Protein AF-0000000083228009 (afdb_homodimer)

Foldseek 3Di:
DDPPPPPPPDPPVPVLLVVLVVVVCVVDDPVDDDDPVRSVVVSVVVVVVCVQLVVQLVVVCVVVVHDDRDLVSSLVSCVVVPVVVCSVVSVVVVVVVVVVVVVVVVVVVVVVVVVVVVVVVVVVVVVVVVVVVVVVVVVVVD/DDPPPPPPPDPPVPVLLVVLVVVVCVVDDPVDDDDPVRSVVVSVVVVVVCVQLVVQLVVVCVVVVHDDRDLVSSLVSCVVVPVVVCSVVSVVVVVVVVVVVVVVVVVVVVVVVVVVVVVVVVVVVVVVVVVVVVVVVVVVVD

Organism: NCBI:txid56615

Sequence (284 aa):
MSDNERGTGGDEVGLPRATVNKLISEILPADVICSKDTKDLVAECCKEFITLISSEANEICEKDAKKTISPEHITSALKQLGFDDFIEEVEDINRVHKAQAKKDNQKRKNKLDQSAFTQDELAAQQELLFAASKARFDAGQSMSDNERGTGGDEVGLPRATVNKLISEILPADVICSKDTKDLVAECCKEFITLISSEANEICEKDAKKTISPEHITSALKQLGFDDFIEEVEDINRVHKAQAKKDNQKRKNKLDQSAFTQDELAAQQELLFAASKARFDAGQS

Nearest PDB structures (foldseek):
  7cvo-assembly1_G-2  TM=8.996E-01  e=1.180E-05  Arabidopsis thaliana
  7c9o-assembly1_B  TM=9.213E-01  e=1.859E-05  Oryza sativa Japonica Group
  6y35-assembly1_B  TM=9.264E-01  e=1.983E-05  Aspergillus fumigatus A1163
  6y37-assembly1_B  TM=9.061E-01  e=1.983E-05  Aspergillus nidulans FGSC A4
  6r0l-assembly1_A  TM=8.990E-01  e=7.256E-05  Oryza sativa

pLDDT: mean 83.63, std 17.92, range [24.06, 97.95]

Radius of gyration: 33.04 Å; Cα contacts (8 Å, |Δi|>4): 200; chains: 2; bounding box: 47×128×84 Å

Structure (mmCIF, N/CA/C/O backbone):
data_AF-0000000083228009-model_v1
#
loop_
_entity.id
_entity.type
_entity.pdbx_description
1 polymer 'Negative cofactor 2 transcription regulator complex subunit ncb2'
#
loop_
_atom_site.group_PDB
_atom_site.id
_atom_site.type_symbol
_atom_site.label_atom_id
_atom_site.label_alt_id
_atom_site.label_comp_id
_atom_site.label_asym_id
_atom_site.label_entity_id
_atom_site.label_seq_id
_atom_site.pdbx_PDB_ins_code
_atom_site.Cartn_x
_atom_site.Cartn_y
_atom_site.Cartn_z
_atom_site.occupancy
_atom_site.B_iso_or_equiv
_atom_site.auth_seq_id
_atom_site.auth_comp_id
_atom_site.auth_asym_id
_atom_site.auth_atom_id
_atom_site.pdbx_PDB_model_num
ATOM 1 N N . MET A 1 1 ? -3.547 -32.724 25.715 1 24.54 1 MET A N 1
ATOM 2 C CA . MET A 1 1 ? -3.334 -31.371 26.223 1 24.54 1 MET A CA 1
ATOM 3 C C . MET A 1 1 ? -2.492 -30.552 25.252 1 24.54 1 MET A C 1
ATOM 5 O O . MET A 1 1 ? -1.265 -30.671 25.233 1 24.54 1 MET A O 1
ATOM 9 N N . SER A 1 2 ? -2.734 -30.581 23.867 1 26.53 2 SER A N 1
ATOM 10 C CA . SER A 1 2 ? -2.164 -30.203 22.578 1 26.53 2 SER A CA 1
ATOM 11 C C . SER A 1 2 ? -1.788 -28.725 22.552 1 26.53 2 SER A C 1
ATOM 13 O O . SER A 1 2 ? -2.629 -27.861 22.806 1 26.53 2 SER A O 1
ATOM 15 N N . ASP A 1 3 ? -0.551 -28.374 23.073 1 24.06 3 ASP A N 1
ATOM 16 C CA . ASP A 1 3 ? 0.235 -27.146 22.996 1 24.06 3 ASP A CA 1
ATOM 17 C C . ASP A 1 3 ? 0.117 -26.505 21.615 1 24.06 3 ASP A C 1
ATOM 19 O O . ASP A 1 3 ? 0.417 -27.141 20.602 1 24.06 3 ASP A O 1
ATOM 23 N N . ASN A 1 4 ? -0.953 -25.725 21.319 1 28.73 4 ASN A N 1
ATOM 24 C CA . ASN A 1 4 ? -1.241 -24.706 20.316 1 28.73 4 ASN A CA 1
ATOM 25 C C . ASN A 1 4 ? 0.003 -23.89 19.973 1 28.73 4 ASN A C 1
ATOM 27 O O . ASN A 1 4 ? 0.348 -22.946 20.688 1 28.73 4 ASN A O 1
ATOM 31 N N . GLU A 1 5 ? 1.137 -24.508 19.651 1 27.96 5 GLU A N 1
ATOM 32 C CA . GLU A 1 5 ? 2.304 -23.862 19.058 1 27.96 5 GLU A CA 1
ATOM 33 C C . GLU A 1 5 ? 1.892 -22.819 18.024 1 27.96 5 GLU A C 1
ATOM 35 O O . GLU A 1 5 ? 1.408 -23.165 16.944 1 27.96 5 GLU A O 1
ATOM 40 N N . ARG A 1 6 ? 1.205 -21.794 18.432 1 31.14 6 ARG A N 1
ATOM 41 C CA . ARG A 1 6 ? 1.051 -20.475 17.828 1 31.14 6 ARG A CA 1
ATOM 42 C C . ARG A 1 6 ? 2.317 -20.061 17.085 1 31.14 6 ARG A C 1
ATOM 44 O O . ARG A 1 6 ? 3.338 -19.76 17.707 1 31.14 6 ARG A O 1
ATOM 51 N N . GLY A 1 7 ? 2.848 -20.934 16.123 1 28.75 7 GLY A N 1
ATOM 52 C CA . GLY A 1 7 ? 3.993 -20.571 15.303 1 28.75 7 GLY A CA 1
ATOM 53 C C . GLY A 1 7 ? 4.121 -19.076 15.084 1 28.75 7 GLY A C 1
ATOM 54 O O . GLY A 1 7 ? 3.174 -18.426 14.635 1 28.75 7 GLY A O 1
ATOM 55 N N . THR A 1 8 ? 4.809 -18.259 15.912 1 31.48 8 THR A N 1
ATOM 56 C CA . THR A 1 8 ? 5.471 -16.959 15.894 1 31.48 8 THR A CA 1
ATOM 57 C C . THR A 1 8 ? 5.995 -16.638 14.498 1 31.48 8 THR A C 1
ATOM 59 O O . THR A 1 8 ? 7.069 -17.103 14.11 1 31.48 8 THR A O 1
ATOM 62 N N . GLY A 1 9 ? 5.594 -17.153 13.398 1 32.02 9 GLY A N 1
ATOM 63 C CA . GLY A 1 9 ? 6.142 -16.846 12.087 1 32.02 9 GLY A CA 1
ATOM 64 C C . GLY A 1 9 ? 6.693 -15.436 11.986 1 32.02 9 GLY A C 1
ATOM 65 O O . GLY A 1 9 ? 6.333 -14.564 12.779 1 32.02 9 GLY A O 1
ATOM 66 N N . GLY A 1 10 ? 8.038 -15.192 11.548 1 34.73 10 GLY A N 1
ATOM 67 C CA . GLY A 1 10 ? 8.954 -14.065 11.475 1 34.73 10 GLY A CA 1
ATOM 68 C C . GLY A 1 10 ? 8.26 -12.749 11.18 1 34.73 10 GLY A C 1
ATOM 69 O O . GLY A 1 10 ? 7.241 -12.721 10.486 1 34.73 10 GLY A O 1
ATOM 70 N N . ASP A 1 11 ? 8.251 -11.772 12.061 1 38.59 11 ASP A N 1
ATOM 71 C CA . ASP A 1 11 ? 7.945 -10.349 12.169 1 38.59 11 ASP A CA 1
ATOM 72 C C . ASP A 1 11 ? 8.35 -9.602 10.901 1 38.59 11 ASP A C 1
ATOM 74 O O . ASP A 1 11 ? 9.263 -8.774 10.926 1 38.59 11 ASP A O 1
ATOM 78 N N . GLU A 1 12 ? 8.844 -10.213 9.813 1 43.36 12 GLU A N 1
ATOM 79 C CA . GLU A 1 12 ? 8.992 -9.293 8.688 1 43.36 12 GLU A CA 1
ATOM 80 C C . GLU A 1 12 ? 7.81 -8.332 8.602 1 43.36 12 GLU A C 1
ATOM 82 O O . GLU A 1 12 ? 6.675 -8.708 8.898 1 43.36 12 GLU A O 1
ATOM 87 N N . VAL A 1 13 ? 7.978 -7.095 8.684 1 44.99 13 VAL A N 1
ATOM 88 C CA . VAL A 1 13 ? 6.888 -6.132 8.562 1 44.99 13 VAL A CA 1
ATOM 89 C C . VAL A 1 13 ? 5.746 -6.744 7.754 1 44.99 13 VAL A C 1
ATOM 91 O O . VAL A 1 13 ? 5.806 -6.795 6.523 1 44.99 13 VAL A O 1
ATOM 94 N N . GLY A 1 14 ? 5.334 -8.001 7.923 1 46.53 14 GLY A N 1
ATOM 95 C CA . GLY A 1 14 ? 4.354 -8.938 7.397 1 46.53 14 GLY A CA 1
ATOM 96 C C . GLY A 1 14 ? 3.013 -8.294 7.098 1 46.53 14 GLY A C 1
ATOM 97 O O . GLY A 1 14 ? 2.176 -8.882 6.41 1 46.53 14 GLY A O 1
ATOM 98 N N . LEU A 1 15 ? 2.446 -7.324 7.887 1 56.23 15 LEU A N 1
ATOM 99 C CA . LEU A 1 15 ? 1.044 -6.926 7.943 1 56.23 15 LEU A CA 1
ATOM 100 C C . LEU A 1 15 ? 0.593 -6.335 6.612 1 56.23 15 LEU A C 1
ATOM 102 O O . LEU A 1 15 ? -0.599 -6.345 6.296 1 56.23 15 LEU A O 1
ATOM 106 N N . PRO A 1 16 ? 1.542 -5.741 5.687 1 70.96 16 PRO A N 1
ATOM 107 C CA . PRO A 1 16 ? 0.893 -5.178 4.5 1 70.96 16 PRO A CA 1
ATOM 108 C C . PRO A 1 16 ? 0.212 -6.241 3.64 1 70.96 16 PRO A C 1
ATOM 110 O O . PRO A 1 16 ? -0.745 -5.939 2.923 1 70.96 16 PRO A O 1
ATOM 113 N N . ARG A 1 17 ? 0.504 -7.466 4.157 1 79.91 17 ARG A N 1
ATOM 114 C CA . ARG A 1 17 ? 0.011 -8.523 3.281 1 79.91 17 ARG A CA 1
ATOM 115 C C . ARG A 1 17 ? -1.472 -8.787 3.522 1 79.91 17 ARG A C 1
ATOM 117 O O . ARG A 1 17 ? -2.242 -8.945 2.573 1 79.91 17 ARG A O 1
ATOM 124 N N . ALA A 1 18 ? -1.789 -8.894 4.84 1 79.62 18 ALA A N 1
ATOM 125 C CA . ALA A 1 18 ? -3.186 -9.167 5.163 1 79.62 18 ALA A CA 1
ATOM 126 C C . ALA A 1 18 ? -4.098 -8.067 4.628 1 79.62 18 ALA A C 1
ATOM 128 O O . ALA A 1 18 ? -5.171 -8.349 4.089 1 79.62 18 ALA A O 1
ATOM 129 N N . THR A 1 19 ? -3.633 -6.871 4.767 1 82.79 19 THR A N 1
ATOM 130 C CA . THR A 1 19 ? -4.39 -5.719 4.29 1 82.79 19 THR A CA 1
ATOM 131 C C . THR A 1 19 ? -4.482 -5.724 2.767 1 82.79 19 THR A C 1
ATOM 133 O O . THR A 1 19 ? -5.547 -5.463 2.203 1 82.79 19 THR A O 1
ATOM 136 N N . VAL A 1 20 ? -3.413 -6.04 2.163 1 88.97 20 VAL A N 1
ATOM 137 C CA . VAL A 1 20 ? -3.357 -6.099 0.706 1 88.97 20 VAL A CA 1
ATOM 138 C C . VAL A 1 20 ? -4.312 -7.176 0.195 1 88.97 20 VAL A C 1
ATOM 140 O O . VAL A 1 20 ? -5.08 -6.941 -0.741 1 88.97 20 VAL A O 1
ATOM 143 N N . ASN A 1 21 ? -4.307 -8.326 0.896 1 89.8 21 ASN A N 1
ATOM 144 C CA . ASN A 1 21 ? -5.179 -9.433 0.517 1 89.8 21 ASN A CA 1
ATOM 145 C C . ASN A 1 21 ? -6.652 -9.05 0.63 1 89.8 21 ASN A C 1
ATOM 147 O O . ASN A 1 21 ? -7.444 -9.341 -0.267 1 89.8 21 ASN A O 1
ATOM 151 N N . LYS A 1 22 ? -6.921 -8.464 1.708 1 89.34 22 LYS A N 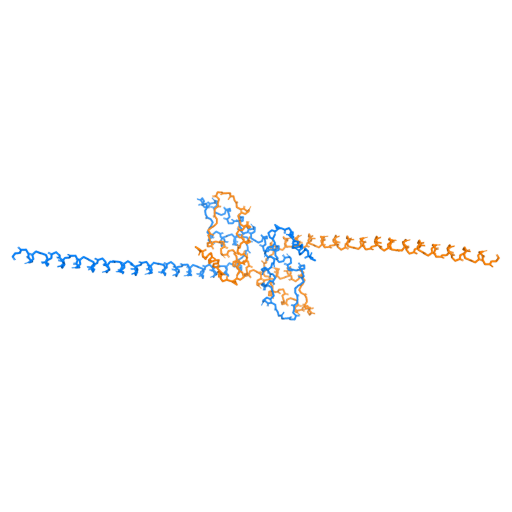1
ATOM 152 C CA . LYS A 1 22 ? -8.293 -8.02 1.939 1 89.34 22 LYS A CA 1
ATOM 153 C C . LYS A 1 22 ? -8.733 -7.02 0.874 1 89.34 22 LYS A C 1
ATOM 155 O O . LYS A 1 22 ? -9.833 -7.13 0.328 1 89.34 22 LYS A O 1
ATOM 160 N N . LEU A 1 23 ? -7.894 -6.08 0.594 1 90.98 23 LEU A N 1
ATOM 161 C CA . LEU A 1 23 ? -8.219 -5.05 -0.386 1 90.98 23 LEU A CA 1
ATOM 162 C C . LEU A 1 23 ? -8.431 -5.661 -1.767 1 90.98 23 LEU A C 1
ATOM 164 O O . LEU A 1 23 ? -9.39 -5.316 -2.462 1 90.98 23 LEU A O 1
ATOM 168 N N . ILE A 1 24 ? -7.593 -6.536 -2.133 1 94.55 24 ILE A N 1
ATOM 169 C CA . ILE A 1 24 ? -7.701 -7.183 -3.436 1 94.55 24 ILE A CA 1
ATOM 170 C C . ILE A 1 24 ? -9.013 -7.961 -3.518 1 94.55 24 ILE A C 1
ATOM 172 O O . ILE A 1 24 ? -9.722 -7.89 -4.525 1 94.55 24 ILE A O 1
ATOM 176 N N . SER A 1 25 ? -9.347 -8.638 -2.453 1 93.06 25 SER A N 1
ATOM 177 C CA . SER A 1 25 ? -10.556 -9.455 -2.422 1 93.06 25 SER A CA 1
ATOM 178 C C . SER A 1 25 ? -11.809 -8.594 -2.547 1 93.06 25 SER A C 1
ATOM 180 O O . SER A 1 25 ? -12.816 -9.032 -3.108 1 93.06 25 SER A O 1
ATOM 182 N N . GLU A 1 26 ? -11.716 -7.42 -2.049 1 93.03 26 GLU A N 1
ATOM 183 C CA . GLU A 1 26 ? -12.852 -6.504 -2.096 1 93.03 26 GLU A CA 1
ATOM 184 C C . GLU A 1 26 ? -13.039 -5.928 -3.496 1 93.03 26 GLU A C 1
ATOM 186 O O . GLU A 1 26 ? -14.145 -5.528 -3.865 1 93.03 26 GLU A O 1
ATOM 191 N N . ILE A 1 27 ? -12.028 -5.866 -4.219 1 93.65 27 ILE A N 1
ATOM 192 C CA . ILE A 1 27 ? -12.05 -5.249 -5.541 1 93.65 27 ILE A CA 1
ATOM 193 C C . ILE A 1 27 ? -12.466 -6.281 -6.586 1 93.65 27 ILE A C 1
ATOM 195 O O . ILE A 1 27 ? -13.163 -5.952 -7.549 1 93.65 27 ILE A O 1
ATOM 199 N N . LEU A 1 28 ? -12.083 -7.497 -6.445 1 95.76 28 LEU A N 1
ATOM 200 C CA . LEU A 1 28 ? -12.244 -8.518 -7.473 1 95.76 28 LEU A CA 1
ATOM 201 C C . LEU A 1 28 ? -13.62 -9.17 -7.381 1 95.76 28 LEU A C 1
ATOM 203 O O . LEU A 1 28 ? -14.157 -9.343 -6.285 1 95.76 28 LEU A O 1
ATOM 207 N N . PRO A 1 29 ? -14.141 -9.578 -8.554 1 94.25 29 PRO A N 1
ATOM 208 C CA . PRO A 1 29 ? -15.37 -10.375 -8.533 1 94.25 29 PRO A CA 1
ATOM 209 C C . PRO A 1 29 ? -15.19 -11.72 -7.833 1 94.25 29 PRO A C 1
ATOM 211 O O . PRO A 1 29 ? -14.063 -12.203 -7.698 1 94.25 29 PRO A O 1
ATOM 214 N N . ALA A 1 30 ? -16.269 -12.322 -7.46 1 92.29 30 ALA A N 1
ATOM 215 C CA . ALA A 1 30 ? -16.272 -13.538 -6.651 1 92.29 30 ALA A CA 1
ATOM 216 C C . ALA A 1 30 ? -15.684 -14.714 -7.426 1 92.29 30 ALA A C 1
ATOM 218 O O . ALA A 1 30 ? -15.169 -15.663 -6.829 1 92.29 30 ALA A O 1
ATOM 219 N N . ASP A 1 31 ? -15.668 -14.669 -8.698 1 94.97 31 ASP A N 1
ATOM 220 C CA . ASP A 1 31 ? -15.262 -15.819 -9.5 1 94.97 31 ASP A CA 1
ATOM 221 C C . ASP A 1 31 ? -13.813 -15.682 -9.962 1 94.97 31 ASP A C 1
ATOM 223 O O . ASP A 1 31 ? -13.33 -16.492 -10.756 1 94.97 31 ASP A O 1
ATOM 227 N N . VAL A 1 32 ? -13.181 -14.592 -9.5 1 96.58 32 VAL A N 1
ATOM 228 C CA . VAL A 1 32 ? -11.789 -14.371 -9.877 1 96.58 32 VAL A CA 1
ATOM 229 C C . VAL A 1 32 ? -10.89 -14.527 -8.652 1 96.58 32 VAL A C 1
ATOM 231 O O . VAL A 1 32 ? -11.216 -14.035 -7.569 1 96.58 32 VAL A O 1
ATOM 234 N N . ILE A 1 33 ? -9.808 -15.236 -8.86 1 95.51 33 ILE A N 1
ATOM 235 C CA . ILE A 1 33 ? -8.883 -15.476 -7.758 1 95.51 33 ILE A CA 1
ATOM 236 C C . ILE A 1 33 ? -7.541 -14.81 -8.056 1 95.51 33 ILE A C 1
ATOM 238 O O . ILE A 1 33 ? -7.088 -14.8 -9.203 1 95.51 33 ILE A O 1
ATOM 242 N N . CYS A 1 34 ? -6.994 -14.288 -7.052 1 96.52 34 CYS A N 1
ATOM 243 C CA . CYS A 1 34 ? -5.628 -13.783 -7.123 1 96.52 34 CYS A CA 1
ATOM 244 C C . CYS A 1 34 ? -4.649 -14.768 -6.496 1 96.52 34 CYS A C 1
ATOM 246 O O . CYS A 1 34 ? -4.796 -15.138 -5.329 1 96.52 34 CYS A O 1
ATOM 248 N N . SER A 1 35 ? -3.74 -15.19 -7.263 1 95.06 35 SER A N 1
ATOM 249 C CA . SER A 1 35 ? -2.806 -16.189 -6.752 1 95.06 35 SER A CA 1
ATOM 250 C C . SER A 1 35 ? -2.021 -15.653 -5.56 1 95.06 35 SER A C 1
ATOM 252 O O . SER A 1 35 ? -1.882 -14.438 -5.397 1 95.06 35 SER A O 1
ATOM 254 N N . LYS A 1 36 ? -1.533 -16.532 -4.756 1 91.33 36 LYS A N 1
ATOM 255 C CA . LYS A 1 36 ? -0.72 -16.157 -3.602 1 91.33 36 LYS A CA 1
ATOM 256 C C . LYS A 1 36 ? 0.511 -15.365 -4.032 1 91.33 36 LYS A C 1
ATOM 258 O O . LYS A 1 36 ? 0.847 -14.349 -3.42 1 91.33 36 LYS A O 1
ATOM 263 N N . ASP A 1 37 ? 1.102 -15.785 -5.084 1 91.91 37 ASP A N 1
ATOM 264 C CA . ASP A 1 37 ? 2.297 -15.116 -5.59 1 91.91 37 ASP A CA 1
ATOM 265 C C . ASP A 1 37 ? 1.979 -13.692 -6.043 1 91.91 37 ASP A C 1
ATOM 267 O O . ASP A 1 37 ? 2.794 -12.784 -5.87 1 91.91 37 ASP A O 1
ATOM 271 N N . THR A 1 38 ? 0.847 -13.559 -6.567 1 94.87 38 THR A N 1
ATOM 272 C CA . THR A 1 38 ? 0.412 -12.245 -7.026 1 94.87 38 THR A CA 1
ATOM 273 C C . THR A 1 38 ? 0.181 -11.308 -5.844 1 94.87 38 THR A C 1
ATOM 275 O O . THR A 1 38 ? 0.638 -10.162 -5.854 1 94.87 38 THR A O 1
ATOM 278 N N . LYS A 1 39 ? -0.419 -11.811 -4.89 1 93.37 39 LYS A N 1
ATOM 279 C CA . LYS A 1 39 ? -0.665 -11.024 -3.685 1 93.37 39 LYS A CA 1
ATOM 280 C C . LYS A 1 39 ? 0.645 -10.6 -3.028 1 93.37 39 LYS A C 1
ATOM 282 O O . LYS A 1 39 ? 0.789 -9.451 -2.604 1 93.37 39 LYS A O 1
ATOM 287 N N . ASP A 1 40 ? 1.555 -11.537 -3.01 1 90.9 40 ASP A N 1
ATOM 288 C CA . ASP A 1 40 ? 2.871 -11.233 -2.456 1 90.9 40 ASP A CA 1
ATOM 289 C C . ASP A 1 40 ? 3.571 -10.145 -3.268 1 90.9 40 ASP A C 1
ATOM 291 O O . ASP A 1 40 ? 4.201 -9.249 -2.702 1 90.9 40 ASP A O 1
ATOM 295 N N . LEU A 1 41 ? 3.428 -10.188 -4.509 1 92.11 41 LEU A N 1
ATOM 296 C CA . LEU A 1 41 ? 4.04 -9.197 -5.387 1 92.11 41 LEU A CA 1
ATOM 297 C C . LEU A 1 41 ? 3.444 -7.814 -5.145 1 92.11 41 LEU A C 1
ATOM 299 O O . LEU A 1 41 ? 4.173 -6.821 -5.081 1 92.11 41 LEU A O 1
ATOM 303 N N . VAL A 1 42 ? 2.164 -7.76 -4.998 1 93.27 42 VAL A N 1
ATOM 304 C CA . VAL A 1 42 ? 1.488 -6.485 -4.783 1 93.27 42 VAL A CA 1
ATOM 305 C C . VAL A 1 42 ? 1.962 -5.864 -3.471 1 93.27 42 VAL A C 1
ATOM 307 O O . VAL A 1 42 ? 2.223 -4.66 -3.405 1 93.27 42 VAL A O 1
ATOM 310 N N . ALA A 1 43 ? 2.078 -6.671 -2.464 1 91.16 43 ALA A N 1
ATOM 311 C CA . ALA A 1 43 ? 2.556 -6.178 -1.175 1 91.16 43 ALA A CA 1
ATOM 312 C C . ALA A 1 43 ? 3.969 -5.613 -1.294 1 91.16 43 ALA A C 1
ATOM 314 O O . ALA A 1 43 ? 4.269 -4.553 -0.74 1 91.16 43 ALA A O 1
ATOM 315 N N . GLU A 1 44 ? 4.766 -6.269 -2.05 1 89.94 44 GLU A N 1
ATOM 316 C CA . GLU A 1 44 ? 6.136 -5.808 -2.252 1 89.94 44 GLU A CA 1
ATOM 317 C C . GLU A 1 44 ? 6.171 -4.534 -3.092 1 89.94 44 GLU A C 1
ATOM 319 O O . GLU A 1 44 ? 7.023 -3.669 -2.882 1 89.94 44 GLU A O 1
ATOM 324 N N . CYS A 1 45 ? 5.292 -4.462 -4.009 1 90.2 45 CYS A N 1
ATOM 325 C CA . CYS A 1 45 ? 5.173 -3.243 -4.801 1 90.2 45 CYS A CA 1
ATOM 326 C C . CYS A 1 45 ? 4.836 -2.048 -3.916 1 90.2 45 CYS A C 1
ATOM 328 O O . CYS A 1 45 ? 5.412 -0.97 -4.077 1 90.2 45 CYS A O 1
ATOM 330 N N . CYS A 1 46 ? 3.93 -2.245 -3.028 1 91.02 46 CYS A N 1
ATOM 331 C CA . CYS A 1 46 ? 3.559 -1.181 -2.101 1 91.02 46 CYS A CA 1
ATOM 332 C C . CYS A 1 46 ? 4.752 -0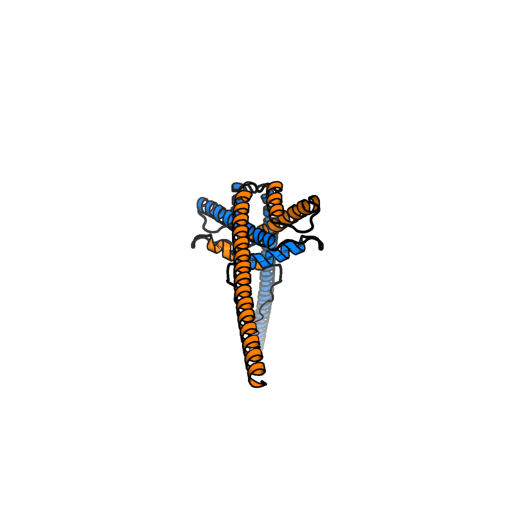.757 -1.253 1 91.02 46 CYS A C 1
ATOM 334 O O . CYS A 1 46 ? 4.982 0.437 -1.051 1 91.02 46 CYS A O 1
ATOM 336 N N . LYS A 1 47 ? 5.467 -1.713 -0.79 1 89.79 47 LYS A N 1
ATOM 337 C CA . LYS A 1 47 ? 6.655 -1.409 0.002 1 89.79 47 LYS A CA 1
ATOM 338 C C . LYS A 1 47 ? 7.643 -0.56 -0.793 1 89.79 47 LYS A C 1
ATOM 340 O O . LYS A 1 47 ? 8.165 0.434 -0.283 1 89.79 47 LYS A O 1
ATOM 345 N N . GLU A 1 48 ? 7.865 -0.969 -1.982 1 90.68 48 GLU A N 1
ATOM 346 C CA . GLU A 1 48 ? 8.783 -0.227 -2.841 1 90.68 48 GLU A CA 1
ATOM 347 C C . GLU A 1 48 ? 8.251 1.171 -3.14 1 90.68 48 GLU A C 1
ATOM 349 O O . GLU A 1 48 ? 9.017 2.136 -3.188 1 90.68 48 GLU A O 1
ATOM 354 N N . PHE A 1 49 ? 7.012 1.218 -3.394 1 89.75 49 PHE A N 1
ATOM 355 C CA . PHE A 1 49 ? 6.353 2.495 -3.639 1 89.75 49 PHE A CA 1
ATOM 356 C C . PHE A 1 49 ? 6.537 3.435 -2.453 1 89.75 49 PHE A C 1
ATOM 358 O O . PHE A 1 49 ? 6.941 4.587 -2.624 1 89.75 49 PHE A O 1
ATOM 365 N N . ILE A 1 50 ? 6.263 2.976 -1.275 1 92.69 50 ILE A N 1
ATOM 366 C CA . ILE A 1 50 ? 6.417 3.762 -0.056 1 92.69 50 ILE A CA 1
ATOM 367 C C . ILE A 1 50 ? 7.872 4.2 0.096 1 92.69 50 ILE A C 1
ATOM 369 O O . ILE A 1 50 ? 8.147 5.357 0.423 1 92.69 50 ILE A O 1
ATOM 373 N N . THR A 1 51 ? 8.775 3.289 -0.152 1 92.8 51 THR A N 1
ATOM 374 C CA . THR A 1 51 ? 10.198 3.581 -0.026 1 92.8 51 THR A CA 1
ATOM 375 C C . THR A 1 51 ? 10.605 4.708 -0.972 1 92.8 51 THR A C 1
ATOM 377 O O . THR A 1 51 ? 11.272 5.66 -0.561 1 92.8 51 THR A O 1
ATOM 380 N N . LEU A 1 52 ? 10.169 4.65 -2.193 1 92.08 52 LEU A N 1
ATOM 381 C CA . LEU A 1 52 ? 10.529 5.638 -3.204 1 92.08 52 LEU A CA 1
ATOM 382 C C . LEU A 1 52 ? 9.969 7.011 -2.846 1 92.08 52 LEU A C 1
ATOM 384 O O . LEU A 1 52 ? 10.703 8.001 -2.832 1 92.08 52 LEU A O 1
ATOM 388 N N . ILE A 1 53 ? 8.737 7.028 -2.499 1 94.46 53 ILE A N 1
ATOM 389 C CA . ILE A 1 53 ? 8.1 8.321 -2.272 1 94.46 53 ILE A CA 1
ATOM 390 C C . ILE A 1 53 ? 8.624 8.933 -0.975 1 94.46 53 ILE A C 1
ATOM 392 O O . ILE A 1 53 ? 8.808 10.149 -0.885 1 94.46 53 ILE A O 1
ATOM 396 N N . SER A 1 54 ? 8.842 8.081 0.005 1 95.89 54 SER A N 1
ATOM 397 C CA . SER A 1 54 ? 9.365 8.585 1.271 1 95.89 54 SER A CA 1
ATOM 398 C C . SER A 1 54 ? 10.776 9.14 1.104 1 95.89 54 SER A C 1
ATOM 400 O O . SER A 1 54 ? 11.093 10.211 1.626 1 95.89 54 SER A O 1
ATOM 402 N N . SER A 1 55 ? 11.582 8.436 0.393 1 95.67 55 SER A N 1
ATOM 403 C CA . SER A 1 55 ? 12.948 8.882 0.14 1 95.67 55 SER A CA 1
ATOM 404 C C . SER A 1 55 ? 12.967 10.184 -0.654 1 95.67 55 SER A C 1
ATOM 406 O O . SER A 1 55 ? 13.697 11.116 -0.31 1 95.67 55 SER A O 1
ATOM 408 N N . GLU A 1 56 ? 12.148 10.281 -1.68 1 96.62 56 GLU A N 1
ATOM 409 C CA . GLU A 1 56 ? 12.072 11.483 -2.505 1 96.62 56 GLU A CA 1
ATOM 410 C C . GLU A 1 56 ? 11.512 12.661 -1.713 1 96.62 56 GLU A C 1
ATOM 412 O O . GLU A 1 56 ? 11.993 13.789 -1.843 1 96.62 56 GLU A O 1
ATOM 417 N N . ALA A 1 57 ? 10.509 12.381 -0.855 1 97.65 57 ALA A N 1
ATOM 418 C CA . ALA A 1 57 ? 9.929 13.415 -0.002 1 97.65 57 ALA A CA 1
ATOM 419 C C . ALA A 1 57 ? 10.96 13.951 0.988 1 97.65 57 ALA A C 1
ATOM 421 O O . ALA A 1 57 ? 11.003 15.154 1.258 1 97.65 57 ALA A O 1
ATOM 422 N N . ASN A 1 58 ? 11.772 13.073 1.425 1 97.34 58 ASN A N 1
ATOM 423 C CA . ASN A 1 58 ? 12.83 13.479 2.344 1 97.34 58 ASN A CA 1
ATOM 424 C C . ASN A 1 58 ? 13.834 14.408 1.668 1 97.34 58 ASN A C 1
ATOM 426 O O . ASN A 1 58 ? 14.28 15.388 2.267 1 97.34 58 ASN A O 1
ATOM 430 N N . GLU A 1 59 ? 14.153 14.05 0.494 1 97.79 59 GLU A N 1
ATOM 431 C CA . GLU A 1 59 ? 15.074 14.896 -0.26 1 97.79 59 GLU A CA 1
ATOM 432 C C . GLU A 1 59 ? 14.49 16.288 -0.48 1 97.79 59 GLU A C 1
ATOM 434 O O . GLU A 1 59 ? 15.194 17.291 -0.344 1 97.79 59 GLU A O 1
ATOM 439 N N . ILE A 1 60 ? 13.26 16.365 -0.754 1 97.95 60 ILE A N 1
ATOM 440 C CA . ILE A 1 60 ? 12.581 17.635 -0.985 1 97.95 60 ILE A CA 1
ATOM 441 C C . ILE A 1 60 ? 12.504 18.423 0.321 1 97.95 60 ILE A C 1
ATOM 443 O O . ILE A 1 60 ? 12.754 19.631 0.341 1 97.95 60 ILE A O 1
ATOM 447 N N . CYS A 1 61 ? 12.169 17.656 1.371 1 97.24 61 CYS A N 1
ATOM 448 C CA . CYS A 1 61 ? 12.073 18.269 2.691 1 97.24 61 CYS A CA 1
ATOM 449 C C . CYS A 1 61 ? 13.405 18.884 3.105 1 97.24 61 CYS A C 1
ATOM 451 O O . CYS A 1 61 ? 13.442 19.998 3.632 1 97.24 61 CYS A O 1
ATOM 453 N N . GLU A 1 62 ? 14.474 18.253 2.787 1 96.59 62 GLU A N 1
ATOM 454 C CA . GLU A 1 62 ? 15.819 18.735 3.085 1 96.59 62 GLU A CA 1
ATOM 455 C C . GLU A 1 62 ? 16.158 19.971 2.256 1 96.59 62 GLU A C 1
ATOM 457 O O . GLU A 1 62 ? 16.736 20.931 2.771 1 96.59 62 GLU A O 1
ATOM 462 N N . LYS A 1 63 ? 15.795 19.897 1.026 1 97.42 63 LYS A N 1
ATOM 463 C CA . LYS A 1 63 ? 16.04 21.034 0.144 1 97.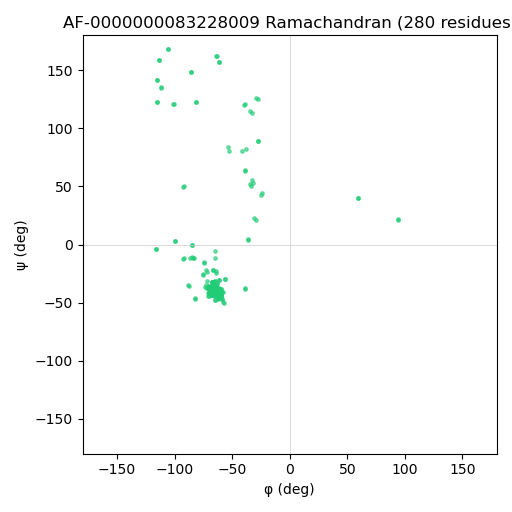42 63 LYS A CA 1
ATOM 464 C C . LYS A 1 63 ? 15.292 22.275 0.625 1 97.42 63 LYS A C 1
ATOM 466 O O . LYS A 1 63 ? 15.774 23.398 0.464 1 97.42 63 LYS A O 1
ATOM 471 N N . ASP A 1 64 ? 14.175 22.066 1.247 1 97.04 64 ASP A N 1
ATOM 472 C CA . ASP A 1 64 ? 13.355 23.149 1.782 1 97.04 64 ASP A CA 1
ATOM 473 C C . ASP A 1 64 ? 13.828 23.56 3.174 1 97.04 64 ASP A C 1
ATOM 475 O O . ASP A 1 64 ? 13.242 24.448 3.798 1 97.04 64 ASP A O 1
ATOM 479 N N . ALA A 1 65 ? 14.845 22.931 3.702 1 96.33 65 ALA A N 1
ATOM 480 C CA . ALA A 1 65 ? 15.391 23.202 5.029 1 96.33 65 ALA A CA 1
ATOM 481 C C . ALA A 1 65 ? 14.335 22.993 6.11 1 96.33 65 ALA A C 1
ATOM 483 O O . ALA A 1 65 ? 14.196 23.817 7.018 1 96.33 65 ALA A O 1
ATOM 484 N N . LYS A 1 66 ? 13.533 21.919 5.917 1 96.24 66 LYS A N 1
ATOM 485 C CA . LYS A 1 66 ? 12.538 21.498 6.899 1 96.24 66 LYS A CA 1
ATOM 486 C C . LYS A 1 66 ? 12.895 20.138 7.493 1 96.24 66 LYS A C 1
ATOM 488 O O . LYS A 1 66 ? 13.643 19.368 6.889 1 96.24 66 LYS A O 1
ATOM 493 N N . LYS A 1 67 ? 12.333 19.945 8.622 1 96.37 67 LYS A N 1
ATOM 494 C CA . LYS A 1 67 ? 12.58 18.671 9.29 1 96.37 67 LYS A CA 1
ATOM 495 C C . LYS A 1 67 ? 11.293 17.862 9.425 1 96.37 67 LYS A C 1
ATOM 497 O O . LYS A 1 67 ? 11.307 16.747 9.951 1 96.37 67 LYS A O 1
ATOM 502 N N . THR A 1 68 ? 10.18 18.439 9.003 1 97.89 68 THR A N 1
ATOM 503 C CA . THR A 1 68 ? 8.894 17.753 9.012 1 97.89 68 THR A CA 1
ATOM 504 C C . THR A 1 68 ? 8.377 17.553 7.59 1 97.89 68 THR A C 1
ATOM 506 O O . THR A 1 68 ? 8.212 18.519 6.843 1 97.89 68 THR A O 1
ATOM 509 N N . ILE A 1 69 ? 8.137 16.317 7.279 1 97.92 69 ILE A N 1
ATOM 510 C CA . ILE A 1 69 ? 7.573 15.987 5.974 1 97.92 69 ILE A CA 1
ATOM 511 C C . ILE A 1 69 ? 6.06 16.19 5.999 1 97.92 69 ILE A C 1
ATOM 513 O O . ILE A 1 69 ? 5.364 15.618 6.841 1 97.92 69 ILE A O 1
ATOM 517 N N . SER A 1 70 ? 5.605 17.029 5.113 1 96.57 70 SER A N 1
ATOM 518 C CA . SER A 1 70 ? 4.187 17.341 4.968 1 96.57 70 SER A CA 1
ATOM 519 C C . SER A 1 70 ? 3.598 16.673 3.73 1 96.57 70 SER A C 1
ATOM 521 O O . SER A 1 70 ? 4.334 16.145 2.894 1 96.57 70 SER A O 1
ATOM 523 N N . PRO A 1 71 ? 2.289 16.654 3.588 1 96.05 71 PRO A N 1
ATOM 524 C CA . PRO A 1 71 ? 1.629 16.1 2.404 1 96.05 71 PRO A CA 1
ATOM 525 C C . PRO A 1 71 ? 2.108 16.744 1.105 1 96.05 71 PRO A C 1
ATOM 527 O O . PRO A 1 71 ? 2.184 16.076 0.071 1 96.05 71 PRO A O 1
ATOM 530 N N . GLU A 1 72 ? 2.502 18.004 1.254 1 95.08 72 GLU A N 1
ATOM 531 C CA . GLU A 1 72 ? 2.977 18.689 0.055 1 95.08 72 GLU A CA 1
ATOM 532 C C . GLU A 1 72 ? 4.277 18.073 -0.454 1 95.08 72 GLU A C 1
ATOM 534 O O . GLU A 1 72 ? 4.513 18.02 -1.663 1 95.08 72 GLU A O 1
ATOM 539 N N . HIS A 1 73 ? 5.088 17.588 0.413 1 97.52 73 HIS A N 1
ATOM 540 C CA . HIS A 1 73 ? 6.324 16.92 0.023 1 97.52 73 HIS A CA 1
ATOM 541 C C . HIS A 1 73 ? 6.037 15.61 -0.704 1 97.52 73 HIS A C 1
ATOM 543 O O . HIS A 1 73 ? 6.76 15.238 -1.63 1 97.52 73 HIS A O 1
ATOM 549 N N . ILE A 1 74 ? 4.937 14.948 -0.323 1 96.54 74 ILE A N 1
ATOM 550 C CA . ILE A 1 74 ? 4.551 13.694 -0.961 1 96.54 74 ILE A CA 1
ATOM 551 C C . ILE A 1 74 ? 4.061 13.967 -2.381 1 96.54 74 ILE A C 1
ATOM 553 O O . ILE A 1 74 ? 4.434 13.259 -3.32 1 96.54 74 ILE A O 1
ATOM 557 N N . THR A 1 75 ? 3.251 15.002 -2.506 1 95.02 75 THR A N 1
ATOM 558 C CA . THR A 1 75 ? 2.737 15.362 -3.823 1 95.02 75 THR A CA 1
ATOM 559 C C . THR A 1 75 ? 3.878 15.745 -4.762 1 95.02 75 THR A C 1
ATOM 561 O O . THR A 1 75 ? 3.901 15.327 -5.921 1 95.02 75 THR A O 1
ATOM 564 N N . SER A 1 76 ? 4.798 16.464 -4.255 1 95.62 76 SER A N 1
ATOM 565 C CA . SER A 1 76 ? 5.959 16.86 -5.045 1 95.62 76 SER A CA 1
ATOM 566 C C . SER A 1 76 ? 6.817 15.654 -5.412 1 95.62 76 SER A C 1
ATOM 568 O O . SER A 1 76 ? 7.361 15.585 -6.516 1 95.62 76 SER A O 1
ATOM 570 N N . ALA A 1 77 ? 6.945 14.739 -4.485 1 95.49 77 ALA A N 1
ATOM 571 C CA . ALA A 1 77 ? 7.702 13.515 -4.732 1 95.49 77 ALA A CA 1
ATOM 572 C C . ALA A 1 77 ? 7.084 12.708 -5.871 1 95.49 77 ALA A C 1
ATOM 574 O O . ALA A 1 77 ? 7.796 12.226 -6.755 1 95.49 77 ALA A O 1
ATOM 575 N N . LEU A 1 78 ? 5.788 12.606 -5.878 1 93.21 78 LEU A N 1
ATOM 576 C CA . LEU A 1 78 ? 5.077 11.874 -6.92 1 93.21 78 LEU A CA 1
ATOM 577 C C . LEU A 1 78 ? 5.31 12.509 -8.287 1 93.21 78 LEU A C 1
ATOM 579 O O . LEU A 1 78 ? 5.528 11.805 -9.275 1 93.21 78 LEU A O 1
ATOM 583 N N . LYS A 1 79 ? 5.302 13.769 -8.296 1 91.48 79 LYS A N 1
ATOM 584 C CA . LYS A 1 79 ? 5.561 14.499 -9.533 1 91.48 79 LYS A CA 1
ATOM 585 C C . LYS A 1 79 ? 6.971 14.226 -10.048 1 91.48 79 LYS A C 1
ATOM 587 O O . LYS A 1 79 ? 7.16 13.925 -11.229 1 91.48 79 LYS A O 1
ATOM 592 N N . GLN A 1 80 ? 7.916 14.269 -9.192 1 92.17 80 GLN A N 1
ATOM 593 C CA . GLN A 1 80 ? 9.311 14.074 -9.57 1 92.17 80 GLN A CA 1
ATOM 594 C C . GLN A 1 80 ? 9.56 12.642 -10.037 1 92.17 80 GLN A C 1
ATOM 596 O O . GLN A 1 80 ? 10.383 12.407 -10.924 1 92.17 80 GLN A O 1
ATOM 601 N N . LEU A 1 81 ? 8.838 11.732 -9.47 1 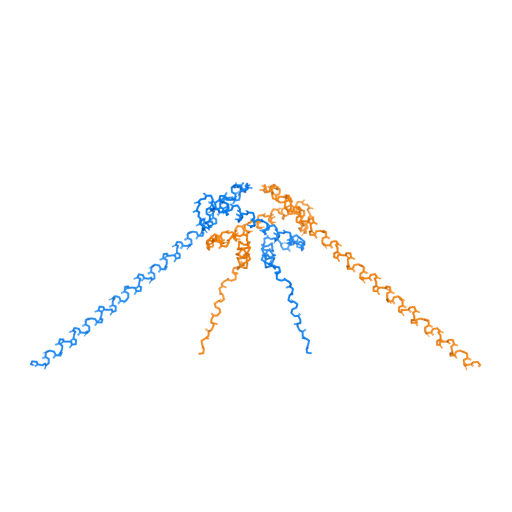88.57 81 LEU A N 1
ATOM 602 C CA . LEU A 1 81 ? 9.027 10.321 -9.787 1 88.57 81 LEU A CA 1
ATOM 603 C C . LEU A 1 81 ? 8.254 9.939 -11.045 1 88.57 81 LEU A C 1
ATOM 605 O O . LEU A 1 81 ? 8.358 8.807 -11.523 1 88.57 81 LEU A O 1
ATOM 609 N N . GLY A 1 82 ? 7.387 10.848 -11.484 1 85.03 82 GLY A N 1
ATOM 610 C CA . GLY A 1 82 ? 6.701 10.603 -12.743 1 85.03 82 GLY A CA 1
ATOM 611 C C . GLY A 1 82 ? 5.344 9.95 -12.566 1 85.03 82 GLY A C 1
ATOM 612 O O . GLY A 1 82 ? 4.86 9.258 -13.465 1 85.03 82 GLY A O 1
ATOM 613 N N . PHE A 1 83 ? 4.744 10.085 -11.375 1 84.44 83 PHE A N 1
ATOM 614 C CA . PHE A 1 83 ? 3.415 9.535 -11.137 1 84.44 83 PHE A CA 1
ATOM 615 C C . PHE A 1 83 ? 2.339 10.577 -11.419 1 84.44 83 PHE A C 1
ATOM 617 O O . PHE A 1 83 ? 1.401 10.736 -10.635 1 84.44 83 PHE A O 1
ATOM 624 N N . ASP A 1 84 ? 2.385 11.196 -12.482 1 82.01 84 ASP A N 1
ATOM 625 C CA . ASP A 1 84 ? 1.562 12.354 -12.815 1 82.01 84 ASP A CA 1
ATOM 626 C C . ASP A 1 84 ? 0.077 12 -12.781 1 82.01 84 ASP A C 1
ATOM 628 O O . ASP A 1 84 ? -0.738 12.767 -12.265 1 82.01 84 ASP A O 1
ATOM 632 N N . ASP A 1 85 ? -0.26 10.826 -13.277 1 80.44 85 ASP A N 1
ATOM 633 C CA . ASP A 1 85 ? -1.666 10.445 -13.367 1 80.44 85 ASP A CA 1
ATOM 634 C C . ASP A 1 85 ? -2.226 10.083 -11.993 1 80.44 85 ASP A C 1
ATOM 636 O O . ASP A 1 85 ? -3.443 10.045 -11.803 1 80.44 85 ASP A O 1
ATOM 640 N N . PHE A 1 86 ? -1.327 9.895 -11.133 1 85.14 86 PHE A N 1
ATOM 641 C CA . PHE A 1 86 ? -1.716 9.501 -9.783 1 85.14 86 PHE A CA 1
ATOM 642 C C . PHE A 1 86 ? -1.876 10.723 -8.888 1 85.14 86 PHE A C 1
ATOM 644 O O . PHE A 1 86 ? -2.53 10.654 -7.845 1 85.14 86 PHE A O 1
ATOM 651 N N . ILE A 1 87 ? -1.423 11.856 -9.349 1 88.19 87 ILE A N 1
ATOM 652 C CA . ILE A 1 87 ? -1.353 13.061 -8.53 1 88.19 87 ILE A CA 1
ATOM 653 C C . ILE A 1 87 ? -2.763 13.581 -8.257 1 88.19 87 ILE A C 1
ATOM 655 O O . ILE A 1 87 ? -3.069 14.006 -7.141 1 88.19 87 ILE A O 1
ATOM 659 N N . GLU A 1 88 ? -3.511 13.524 -9.261 1 87.18 88 GLU A N 1
ATOM 660 C CA . GLU A 1 88 ? -4.868 14.035 -9.092 1 87.18 88 GLU A CA 1
ATOM 661 C C . GLU A 1 88 ? -5.612 13.275 -7.998 1 87.18 88 GLU A C 1
ATOM 663 O O . GLU A 1 88 ? -6.305 13.878 -7.176 1 87.18 88 GLU A O 1
ATOM 668 N N . GLU A 1 89 ? -5.435 11.993 -8.042 1 86.73 89 GLU A N 1
ATOM 669 C CA . GLU A 1 89 ? -6.067 11.16 -7.024 1 86.73 89 GLU A CA 1
ATOM 670 C C . GLU A 1 89 ? -5.539 11.495 -5.632 1 86.73 89 GLU A C 1
ATOM 672 O O . GLU A 1 89 ? -6.313 11.6 -4.677 1 86.73 89 GLU A O 1
ATOM 677 N N . VAL A 1 90 ? -4.335 11.721 -5.55 1 89.36 90 VAL A N 1
ATOM 678 C CA . VAL A 1 90 ? -3.68 12.001 -4.277 1 89.36 90 VAL A CA 1
ATOM 679 C C . VAL A 1 90 ? -4.128 13.364 -3.754 1 89.36 90 VAL A C 1
ATOM 681 O O . VAL A 1 90 ? -4.372 13.526 -2.556 1 89.36 90 VAL A O 1
ATOM 684 N N . GLU A 1 91 ? -4.207 14.302 -4.631 1 90.57 91 GLU A N 1
ATOM 685 C CA . GLU A 1 91 ? -4.663 15.63 -4.232 1 90.57 91 GLU A CA 1
ATOM 686 C C . GLU A 1 91 ? -6.097 15.588 -3.71 1 90.57 91 GLU A C 1
ATOM 688 O O . GLU A 1 91 ? -6.44 16.302 -2.765 1 90.57 91 GLU A O 1
ATOM 693 N N . ASP A 1 92 ? -6.86 14.79 -4.338 1 90.75 92 ASP A N 1
ATOM 694 C CA . ASP A 1 92 ? -8.23 14.621 -3.865 1 90.75 92 ASP A CA 1
ATOM 695 C C . ASP A 1 92 ? -8.258 14.008 -2.467 1 90.75 92 ASP A C 1
ATOM 697 O O . ASP A 1 92 ? -9.005 14.463 -1.599 1 90.75 92 ASP A O 1
ATOM 701 N N . ILE A 1 93 ? -7.466 13.023 -2.279 1 87.93 93 ILE A N 1
ATOM 702 C CA . ILE A 1 93 ? -7.36 12.378 -0.975 1 87.93 93 ILE A CA 1
ATOM 703 C C . ILE A 1 93 ? -6.916 13.399 0.071 1 87.93 93 ILE A C 1
ATOM 705 O O . ILE A 1 93 ? -7.484 13.464 1.164 1 87.93 93 ILE A O 1
ATOM 709 N N . ASN A 1 94 ? -5.937 14.178 -0.328 1 89.57 94 ASN A N 1
ATOM 710 C CA . ASN A 1 94 ? -5.41 15.195 0.576 1 89.57 94 ASN A CA 1
ATOM 711 C C . ASN A 1 94 ? -6.467 16.24 0.922 1 89.57 94 ASN A C 1
ATOM 713 O O . ASN A 1 94 ? -6.562 16.676 2.071 1 89.57 94 ASN A O 1
ATOM 717 N N . ARG A 1 95 ? -7.209 16.599 -0.007 1 89.4 95 ARG A N 1
ATOM 718 C CA . ARG A 1 95 ? -8.275 17.573 0.205 1 89.4 95 ARG A CA 1
ATOM 719 C C . ARG A 1 95 ? -9.312 17.044 1.191 1 89.4 95 ARG A C 1
ATOM 721 O O . ARG A 1 95 ? -9.773 17.778 2.067 1 89.4 95 ARG A O 1
ATOM 728 N N . VAL A 1 96 ? -9.693 15.849 1.018 1 87.26 96 VAL A N 1
ATOM 729 C CA . VAL A 1 96 ? -10.674 15.217 1.894 1 87.26 96 VAL A CA 1
ATOM 730 C C . VAL A 1 96 ? -10.134 15.164 3.321 1 87.26 96 VAL A C 1
ATOM 732 O O . VAL A 1 96 ? -10.856 15.458 4.276 1 87.26 96 VAL A O 1
ATOM 735 N N . HIS A 1 97 ? -8.889 14.802 3.465 1 84.95 97 HIS A N 1
ATOM 736 C CA . HIS A 1 97 ? -8.265 14.71 4.78 1 84.95 97 HIS A CA 1
ATOM 737 C C . HIS A 1 97 ? -8.189 16.077 5.451 1 84.95 97 HIS A C 1
ATOM 739 O O . HIS A 1 97 ? -8.45 16.201 6.65 1 84.95 97 HIS A O 1
ATOM 745 N N . LYS A 1 98 ? -7.865 17.096 4.704 1 87.71 98 LYS A N 1
ATOM 746 C CA . LYS A 1 98 ? -7.772 18.447 5.251 1 87.71 98 LYS A CA 1
ATOM 747 C C . LYS A 1 98 ? -9.141 18.955 5.694 1 87.71 98 LYS A C 1
ATOM 749 O O . LYS A 1 98 ? -9.259 19.61 6.732 1 87.71 98 LYS A O 1
ATOM 754 N N . ALA A 1 99 ? -10.033 18.63 4.902 1 88.33 99 ALA A N 1
ATOM 755 C CA . ALA A 1 99 ? -11.393 19.042 5.239 1 88.33 99 ALA A CA 1
ATOM 756 C C . ALA A 1 99 ? -11.865 18.377 6.529 1 88.33 99 ALA A C 1
ATOM 758 O O . ALA A 1 99 ? -12.479 19.024 7.38 1 88.33 99 ALA A O 1
ATOM 759 N N . GLN A 1 100 ? -11.532 17.139 6.614 1 85.3 100 GLN A N 1
ATOM 760 C CA . GLN A 1 100 ? -11.907 16.408 7.82 1 85.3 100 GLN A CA 1
ATOM 761 C C . GLN A 1 100 ? -11.167 16.946 9.041 1 85.3 100 GLN A C 1
ATOM 763 O O . GLN A 1 100 ? -11.75 17.075 10.119 1 85.3 100 GLN A O 1
ATOM 768 N N . ALA A 1 101 ? -9.943 17.222 8.855 1 81.91 101 ALA A N 1
ATOM 769 C CA . ALA A 1 101 ? -9.144 17.768 9.949 1 81.91 101 ALA A CA 1
ATOM 770 C C . ALA A 1 101 ? -9.683 19.124 10.397 1 81.91 101 ALA A C 1
ATOM 772 O O . ALA A 1 101 ? -9.737 19.412 11.595 1 81.91 101 ALA A O 1
ATOM 773 N N . LYS A 1 102 ? -10.024 19.913 9.467 1 86.52 102 LYS A N 1
ATOM 774 C CA . LYS A 1 102 ? -10.596 21.221 9.772 1 86.52 102 LYS A CA 1
ATOM 775 C C . LYS A 1 102 ? -11.907 21.081 10.541 1 86.52 102 LYS A C 1
ATOM 777 O O . LYS A 1 102 ? -12.156 21.824 11.493 1 86.52 102 LYS A O 1
ATOM 782 N N . LYS A 1 103 ? -12.645 20.144 10.128 1 88.95 103 LYS A N 1
ATOM 783 C CA . LYS A 1 103 ? -13.922 19.9 10.793 1 88.95 103 LYS A CA 1
ATOM 784 C C . LYS A 1 103 ? -13.713 19.418 12.225 1 88.95 103 LYS A C 1
ATOM 786 O O . LYS A 1 103 ? -14.406 19.863 13.143 1 88.95 103 LYS A O 1
ATOM 791 N N . ASP A 1 104 ? -12.737 18.59 12.379 1 85.27 104 ASP A N 1
ATOM 792 C CA . ASP A 1 104 ? -12.444 18.054 13.704 1 85.27 104 ASP A CA 1
ATOM 793 C C . ASP A 1 104 ? -11.905 19.142 14.63 1 85.27 104 ASP A C 1
ATOM 795 O O . ASP A 1 104 ? -12.247 19.182 15.814 1 85.27 104 ASP A O 1
ATOM 799 N N . ASN A 1 105 ? -11.137 20.022 14.088 1 85.95 105 ASN A N 1
ATOM 800 C CA . ASN A 1 105 ? -10.603 21.146 14.851 1 85.95 105 ASN A CA 1
ATOM 801 C C . ASN A 1 105 ? -11.697 22.145 15.216 1 85.95 105 ASN A C 1
ATOM 803 O O . ASN A 1 105 ? -11.712 22.677 16.328 1 85.95 105 ASN A O 1
ATOM 807 N N . GLN A 1 106 ? -12.604 22.33 14.291 1 88.33 106 GLN A N 1
ATOM 808 C CA . GLN A 1 106 ? -13.725 23.23 14.542 1 88.33 106 GLN A CA 1
ATOM 809 C C . GLN A 1 106 ? -14.658 22.662 15.607 1 88.33 106 GLN A C 1
ATOM 811 O O . GLN A 1 106 ? -15.133 23.394 16.478 1 88.33 106 GLN A O 1
ATOM 816 N N . LYS A 1 107 ? -14.864 21.374 15.544 1 88.08 107 LYS A N 1
ATOM 817 C CA . LYS A 1 107 ? -15.697 20.713 16.545 1 88.08 107 LYS A CA 1
ATOM 818 C C . LYS A 1 107 ? -15.066 20.805 17.931 1 88.08 107 LYS A C 1
ATOM 820 O O . LYS A 1 107 ? -15.758 21.063 18.918 1 88.08 107 LYS A O 1
ATOM 825 N N . ARG A 1 108 ? -13.802 20.614 17.928 1 87.28 108 ARG A N 1
ATOM 826 C CA . ARG A 1 108 ? -13.087 20.709 19.196 1 87.28 108 ARG A CA 1
ATOM 827 C C . ARG A 1 108 ? -13.152 22.125 19.757 1 87.28 108 ARG A C 1
ATOM 829 O O . ARG A 1 108 ? -13.403 22.316 20.949 1 87.28 108 ARG A O 1
ATOM 836 N N . LYS A 1 109 ? -13.049 23.139 18.962 1 88.58 109 LYS A N 1
ATOM 837 C CA . LYS A 1 109 ? -13.102 24.535 19.386 1 88.58 109 LYS A CA 1
ATOM 838 C C . LYS A 1 109 ? -14.5 24.909 19.871 1 88.58 109 LYS A C 1
ATOM 840 O O . LYS A 1 109 ? -14.648 25.601 20.88 1 88.58 109 LYS A O 1
ATOM 845 N N . ASN A 1 110 ? -15.495 24.438 19.135 1 87.54 110 ASN A N 1
ATOM 846 C CA . ASN A 1 110 ? -16.876 24.712 19.518 1 87.54 110 ASN A CA 1
ATOM 847 C C . ASN A 1 110 ? -17.21 24.111 20.881 1 87.54 110 ASN A C 1
ATOM 849 O O . ASN A 1 110 ? -17.891 24.741 21.692 1 87.54 110 ASN A O 1
ATOM 853 N N . LYS A 1 111 ? -16.799 22.915 21.136 1 85.35 111 LYS A N 1
ATOM 854 C CA . LYS A 1 111 ? -17.029 22.247 22.414 1 85.35 111 LYS A CA 1
ATOM 855 C C . LYS A 1 111 ? -16.361 23.004 23.558 1 85.35 111 LYS A C 1
ATOM 857 O O . LYS A 1 111 ? -16.935 23.134 24.641 1 85.35 111 LYS A O 1
ATOM 862 N N . LEU A 1 112 ? -15.184 23.524 23.189 1 85.09 112 LEU A N 1
ATOM 863 C CA . LEU A 1 112 ? -14.43 24.29 24.174 1 85.09 112 LEU A CA 1
ATOM 864 C C . LEU A 1 112 ? -15.12 25.616 24.476 1 85.09 112 LEU A C 1
ATOM 866 O O . LEU A 1 112 ? -15.23 26.013 25.638 1 85.09 112 LEU A O 1
ATOM 870 N N . ASP A 1 113 ? -15.634 26.321 23.565 1 86.31 113 ASP A N 1
ATOM 871 C CA . ASP A 1 113 ? -16.348 27.583 23.73 1 86.31 113 ASP A CA 1
ATOM 872 C C . ASP A 1 113 ? -17.635 27.386 24.528 1 86.31 113 ASP A C 1
ATOM 874 O O . ASP A 1 113 ? -17.981 28.214 25.372 1 86.31 113 ASP A O 1
ATOM 878 N N . GLN A 1 114 ? -18.314 26.287 24.276 1 85.3 114 GLN A N 1
ATOM 879 C CA . GLN A 1 114 ? -19.552 25.994 24.989 1 85.3 114 GLN A CA 1
ATOM 880 C C . GLN A 1 114 ? -19.28 25.677 26.457 1 85.3 114 GLN A C 1
ATOM 882 O O . GLN A 1 114 ? -20.038 26.088 27.338 1 85.3 114 GLN A O 1
ATOM 887 N N . SER A 1 115 ? -18.233 24.921 26.723 1 85.34 115 SER A N 1
ATOM 888 C CA . SER A 1 115 ? -17.849 24.594 28.092 1 85.34 115 SER A CA 1
ATOM 889 C C . SER A 1 115 ? -17.472 25.847 28.875 1 85.34 115 SER A C 1
ATOM 891 O O . SER A 1 115 ? -17.782 25.961 30.062 1 85.34 115 SER A O 1
ATOM 893 N N . ALA A 1 116 ? -16.922 26.78 28.234 1 82.51 116 ALA A N 1
ATOM 894 C CA . ALA A 1 116 ? -16.521 28.046 28.842 1 82.51 116 ALA A CA 1
ATOM 895 C C . ALA A 1 116 ? -17.74 28.88 29.227 1 82.51 116 ALA A C 1
ATOM 897 O O . ALA A 1 116 ? -17.774 29.482 30.303 1 82.51 116 ALA A O 1
ATOM 898 N N . PHE A 1 117 ? -18.672 28.85 28.327 1 81.95 117 PHE A N 1
ATOM 899 C CA . PHE A 1 117 ? -19.913 29.563 28.608 1 81.95 117 PHE A CA 1
ATOM 900 C C . PHE A 1 117 ? -20.602 28.987 29.839 1 81.95 117 PHE A C 1
ATOM 902 O O . PHE A 1 117 ? -21.048 29.733 30.714 1 81.95 117 PHE A O 1
ATOM 909 N N . THR A 1 118 ? -20.536 27.679 29.899 1 82.23 118 THR A N 1
ATOM 910 C CA . THR A 1 118 ? -21.176 27.028 31.037 1 82.23 118 THR A CA 1
ATOM 911 C C . THR A 1 118 ? -20.443 27.361 32.333 1 82.23 118 THR A C 1
ATOM 913 O O . THR A 1 118 ? -21.074 27.609 33.363 1 82.23 118 THR A O 1
ATOM 916 N N . GLN A 1 119 ? -19.161 27.372 32.229 1 82.06 119 GLN A N 1
ATOM 917 C CA . GLN A 1 119 ? -18.367 27.7 33.409 1 82.06 119 GLN A CA 1
ATOM 918 C C . GLN A 1 119 ? -18.594 29.147 33.839 1 82.06 119 GLN A C 1
ATOM 920 O O . GLN A 1 119 ? -18.717 29.433 35.032 1 82.06 119 GLN A O 1
ATOM 925 N N . ASP A 1 120 ? -18.62 30.033 32.927 1 84.9 120 ASP A N 1
ATOM 926 C CA . ASP A 1 120 ? -18.865 31.444 33.209 1 84.9 120 ASP A CA 1
ATOM 927 C C . ASP A 1 120 ? -20.253 31.651 33.812 1 84.9 120 ASP A C 1
ATOM 929 O O . ASP A 1 120 ? -20.418 3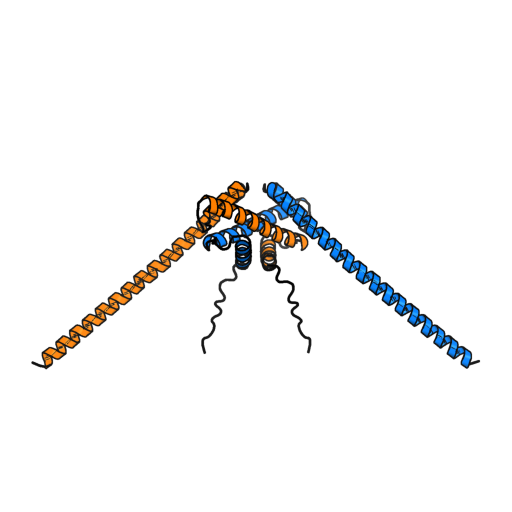2.439 34.746 1 84.9 120 ASP A O 1
ATOM 933 N N . GLU A 1 121 ? -21.21 30.941 33.245 1 83.92 121 GLU A N 1
ATOM 934 C CA . GLU A 1 121 ? -22.567 31.024 33.777 1 83.92 121 GLU A CA 1
ATOM 935 C C . GLU A 1 121 ? -22.634 30.487 35.204 1 83.92 121 GLU A C 1
ATOM 937 O O . GLU A 1 121 ? -23.299 31.072 36.062 1 83.92 121 GLU A O 1
ATOM 942 N N . LEU A 1 122 ? -21.969 29.398 35.377 1 84.75 122 LEU A N 1
ATOM 943 C CA . LEU A 1 122 ? -21.934 28.822 36.717 1 84.75 122 LEU A CA 1
ATOM 944 C C . LEU A 1 122 ? -21.239 29.763 37.695 1 84.75 122 LEU A C 1
ATOM 946 O O . LEU A 1 122 ? -21.693 29.932 38.829 1 84.75 122 LEU A O 1
ATOM 950 N N . ALA A 1 123 ? -20.23 30.43 37.308 1 87.86 123 ALA A N 1
ATOM 951 C CA . ALA A 1 123 ? -19.499 31.39 38.13 1 87.86 123 ALA A CA 1
ATOM 952 C C . ALA A 1 123 ? -20.357 32.615 38.436 1 87.86 123 ALA A C 1
ATOM 954 O O . ALA A 1 123 ? -20.341 33.126 39.559 1 87.86 123 ALA A O 1
ATOM 955 N N . ALA A 1 124 ? -21.184 33.071 37.563 1 88.09 124 ALA A N 1
ATOM 956 C CA . ALA A 1 124 ? -22.079 34.209 37.753 1 88.09 124 ALA A CA 1
ATOM 957 C C . ALA A 1 124 ? -23.166 33.889 38.775 1 88.09 124 ALA A C 1
ATOM 959 O O . ALA A 1 124 ? -23.485 34.717 39.631 1 88.09 124 ALA A O 1
ATOM 960 N N . GLN A 1 125 ? -23.606 32.608 38.647 1 83.22 125 GLN A N 1
ATOM 961 C CA . GLN A 1 125 ? -24.623 32.185 39.603 1 83.22 125 GLN A CA 1
ATOM 962 C C . GLN A 1 125 ? -24.047 32.087 41.012 1 83.22 125 GLN A C 1
ATOM 964 O O . GLN A 1 125 ? -24.698 32.476 41.984 1 83.22 125 GLN A O 1
ATOM 969 N N . GLN A 1 126 ? -22.821 31.532 40.977 1 85.75 126 GLN A N 1
ATOM 970 C CA . GLN A 1 126 ? -22.137 31.429 42.262 1 85.75 126 GLN A CA 1
ATOM 971 C C . GLN A 1 126 ? -21.903 32.807 42.873 1 85.75 126 GLN A C 1
ATOM 973 O O . GLN A 1 126 ? -22.1 33.001 44.074 1 85.75 126 GLN A O 1
ATOM 978 N N . GLU A 1 127 ? -21.586 33.83 42.282 1 87.14 127 GLU A N 1
ATOM 979 C CA . GLU A 1 127 ? -21.345 35.192 42.75 1 87.14 127 GLU A CA 1
ATOM 980 C C . GLU A 1 127 ? -22.638 35.849 43.226 1 87.14 127 GLU A C 1
ATOM 982 O O . GLU A 1 127 ? -22.647 36.549 44.241 1 87.14 127 GLU A O 1
ATOM 987 N N . LEU A 1 128 ? -23.732 35.59 42.563 1 85.95 128 LEU A N 1
ATOM 988 C CA . LEU A 1 128 ? -25.037 36.113 42.954 1 85.95 128 LEU A CA 1
ATOM 989 C C . LEU A 1 128 ? -25.476 35.532 44.294 1 85.95 128 LEU A C 1
ATOM 991 O O . LEU A 1 128 ? -26.009 36.251 45.142 1 85.95 128 LEU A O 1
ATOM 995 N N . LEU A 1 129 ? -25.217 34.224 44.488 1 86.4 129 LEU A N 1
ATOM 996 C CA . LEU A 1 129 ? -25.579 33.564 45.737 1 86.4 129 LEU A CA 1
ATOM 997 C C . LEU A 1 129 ? -24.752 34.105 46.898 1 86.4 129 LEU A C 1
ATOM 999 O O . LEU A 1 129 ? -25.279 34.331 47.99 1 86.4 129 LEU A O 1
ATOM 1003 N N . PHE A 1 130 ? -23.466 34.286 46.636 1 89.67 130 PHE A N 1
ATOM 1004 C CA . PHE A 1 130 ? -22.594 34.85 47.659 1 89.67 130 PHE A CA 1
ATOM 1005 C C . PHE A 1 130 ? -23.04 36.257 48.036 1 89.67 130 PHE A C 1
ATOM 1007 O O . PHE A 1 130 ? -23.075 36.608 49.218 1 89.67 130 PHE A O 1
ATOM 1014 N N . ALA A 1 131 ? -23.443 37.105 47.121 1 87.13 131 ALA A N 1
ATOM 1015 C CA . ALA A 1 131 ? -23.92 38.466 47.354 1 87.13 131 ALA A CA 1
ATOM 1016 C C . ALA A 1 131 ? -25.236 38.462 48.126 1 87.13 131 ALA A C 1
ATOM 1018 O O . ALA A 1 131 ? -25.437 39.281 49.026 1 87.13 131 ALA A O 1
ATOM 1019 N N . ALA A 1 132 ? -26.062 37.521 47.798 1 86.58 132 ALA A N 1
ATOM 1020 C CA . ALA A 1 132 ? -27.346 37.41 48.486 1 86.58 132 ALA A CA 1
ATOM 1021 C C . ALA A 1 132 ? -27.153 37.019 49.948 1 86.58 132 ALA A C 1
ATOM 1023 O O . ALA A 1 132 ? -27.832 37.544 50.833 1 86.58 132 ALA A O 1
ATOM 1024 N N . SER A 1 133 ? -26.23 36.159 50.201 1 85.3 133 SER A N 1
ATOM 1025 C CA . SER A 1 133 ? -25.94 35.712 51.559 1 85.3 133 SER A CA 1
ATOM 1026 C C . SER A 1 133 ? -25.327 36.834 52.391 1 85.3 133 SER A C 1
ATOM 1028 O O . SER A 1 133 ? -25.691 37.022 53.553 1 85.3 133 SER A O 1
ATOM 1030 N N . LYS A 1 134 ? -24.491 37.578 51.787 1 84.73 134 LYS A N 1
ATOM 1031 C CA . LYS A 1 134 ? -23.865 38.703 52.475 1 84.73 134 LYS A CA 1
ATOM 1032 C C . LYS A 1 134 ? -24.89 39.784 52.808 1 84.73 134 LYS A C 1
ATOM 1034 O O . LYS A 1 134 ? -24.861 40.361 53.897 1 84.73 134 LYS A O 1
ATOM 1039 N N . ALA A 1 135 ? -25.86 39.992 51.953 1 86.91 135 ALA A N 1
ATOM 1040 C CA . ALA A 1 135 ? -26.905 40.99 52.166 1 86.91 135 ALA A CA 1
ATOM 1041 C C . ALA A 1 135 ? -27.834 40.576 53.304 1 86.91 135 ALA A C 1
ATOM 1043 O O . ALA A 1 135 ? -28.226 41.407 54.127 1 86.91 135 ALA A O 1
ATOM 1044 N N . ARG A 1 136 ? -28.172 39.275 53.429 1 87.1 136 ARG A N 1
ATOM 1045 C CA . ARG A 1 136 ? -29.03 38.753 54.488 1 87.1 136 ARG A CA 1
ATOM 1046 C C . ARG A 1 136 ? -28.349 38.862 55.848 1 87.1 136 ARG A C 1
ATOM 1048 O O . ARG A 1 136 ? -28.989 39.211 56.842 1 87.1 136 ARG A O 1
ATOM 1055 N N . PHE A 1 137 ? -27.175 38.584 55.831 1 82.95 137 PHE A N 1
ATOM 1056 C CA . PHE A 1 137 ? -26.404 38.645 57.067 1 82.95 137 PHE A CA 1
ATOM 1057 C C . PHE A 1 137 ? -26.318 40.077 57.581 1 82.95 137 PHE A C 1
ATOM 1059 O O . PHE A 1 137 ? -26.501 40.326 58.775 1 82.95 137 PHE A O 1
ATOM 1066 N N . ASP A 1 138 ? -26.15 41.051 56.832 1 84.86 138 ASP A N 1
ATOM 1067 C CA . ASP A 1 138 ? -26.019 42.458 57.197 1 84.86 138 ASP A CA 1
ATOM 1068 C C . ASP A 1 138 ? -27.363 43.041 57.629 1 84.86 138 ASP A C 1
ATOM 1070 O O . ASP A 1 138 ? -27.419 43.899 58.513 1 84.86 138 ASP A O 1
ATOM 1074 N N . ALA A 1 139 ? -28.389 42.594 57.023 1 86.92 139 ALA A N 1
ATOM 1075 C CA . ALA A 1 139 ? -29.726 43.044 57.404 1 86.92 139 ALA A CA 1
ATOM 1076 C C . ALA A 1 139 ? -30.124 42.487 58.768 1 86.92 139 ALA A C 1
ATOM 1078 O O . ALA A 1 139 ? -30.86 43.134 59.518 1 86.92 139 ALA A O 1
ATOM 1079 N N . GLY A 1 140 ? -29.693 41.298 58.964 1 76.32 140 GLY A N 1
ATOM 1080 C CA . GLY A 1 140 ? -30.014 40.702 60.251 1 76.32 140 GLY A CA 1
ATOM 1081 C C . GLY A 1 140 ? -29.217 41.294 61.398 1 76.32 140 GLY A C 1
ATOM 1082 O O . GLY A 1 140 ? -29.544 41.077 62.566 1 76.32 140 GLY A O 1
ATOM 1083 N N . GLN A 1 141 ? -28.099 41.903 61.23 1 75.08 141 GLN A N 1
ATOM 1084 C CA . GLN A 1 141 ? -27.265 42.496 62.27 1 75.08 141 GLN A CA 1
ATOM 1085 C C . GLN A 1 141 ? -27.698 43.927 62.574 1 75.08 141 GLN A C 1
ATOM 1087 O O . GLN A 1 141 ? -27.348 44.478 63.62 1 75.08 141 GLN A O 1
ATOM 1092 N N . SER A 1 142 ? -28.521 44.556 61.813 1 61.98 142 SER A N 1
ATOM 1093 C CA . SER A 1 142 ? -29.057 45.864 62.176 1 61.98 142 SER A CA 1
ATOM 1094 C C . SER A 1 142 ? -30.375 45.73 62.931 1 61.98 142 SER A C 1
ATOM 1096 O O . SER A 1 142 ? -31.121 44.77 62.724 1 61.98 142 SER A O 1
ATOM 1098 N N . MET B 1 1 ? -10.535 -0.269 40.383 1 25.3 1 MET B N 1
ATOM 1099 C CA . MET B 1 1 ? -10.89 -1.419 39.557 1 25.3 1 MET B CA 1
ATOM 1100 C C . MET B 1 1 ? -11.067 -1.009 38.099 1 25.3 1 MET B C 1
ATOM 1102 O O . MET B 1 1 ? -12.155 -0.597 37.693 1 25.3 1 MET B O 1
ATOM 1106 N N . SER B 1 2 ? -10.248 -0.01 37.503 1 27.29 2 SER B N 1
ATOM 1107 C CA . SER B 1 2 ? -10.083 0.848 36.334 1 27.29 2 SER B CA 1
ATOM 1108 C C . SER B 1 2 ? -10.121 0.036 35.044 1 27.29 2 SER B C 1
ATOM 1110 O O . SER B 1 2 ? -9.295 -0.857 34.841 1 27.29 2 SER B O 1
ATOM 1112 N N . ASP B 1 3 ? -11.388 -0.315 34.551 1 24.2 3 ASP B N 1
ATOM 1113 C CA . ASP B 1 3 ? -11.816 -0.886 33.278 1 24.2 3 ASP B CA 1
ATOM 1114 C C . ASP B 1 3 ? -11.064 -0.25 32.111 1 24.2 3 ASP B C 1
ATOM 1116 O O . ASP B 1 3 ? -11.113 0.968 31.923 1 24.2 3 ASP B O 1
ATOM 1120 N N . ASN B 1 4 ? -9.807 -0.667 31.798 1 28.94 4 ASN B N 1
ATOM 1121 C CA . ASN B 1 4 ? -8.976 -0.556 30.603 1 28.94 4 ASN B CA 1
ATOM 1122 C C . ASN B 1 4 ? -9.813 -0.63 29.329 1 28.94 4 ASN B C 1
ATOM 1124 O O . ASN B 1 4 ? -10.165 -1.721 28.876 1 28.94 4 ASN B O 1
ATOM 1128 N N . GLU B 1 5 ? -10.889 0.179 29.176 1 28.22 5 GLU B N 1
ATOM 1129 C CA . GLU B 1 5 ? -11.602 0.401 27.921 1 28.22 5 GLU B CA 1
ATOM 1130 C C . GLU B 1 5 ? -10.635 0.48 26.743 1 28.22 5 GLU B C 1
ATOM 1132 O O . GLU B 1 5 ? -9.872 1.441 26.623 1 28.22 5 GLU B O 1
ATOM 1137 N N . ARG B 1 6 ? -9.943 -0.569 26.441 1 31.44 6 ARG B N 1
ATOM 1138 C CA . ARG B 1 6 ? -9.313 -0.92 25.172 1 31.44 6 ARG B CA 1
ATOM 1139 C C . ARG B 1 6 ? -10.131 -0.406 23.993 1 31.44 6 ARG B C 1
ATOM 1141 O O . ARG B 1 6 ? -11.225 -0.909 23.724 1 31.44 6 ARG B O 1
ATOM 1148 N N . GLY B 1 7 ? -10.45 0.968 23.915 1 28.81 7 GLY B N 1
ATOM 1149 C CA . GLY B 1 7 ? -11.133 1.569 22.78 1 28.81 7 GLY B CA 1
ATOM 1150 C C . GLY B 1 7 ? -10.89 0.829 21.478 1 28.81 7 GLY B C 1
ATOM 1151 O O . GLY B 1 7 ? -9.742 0.632 21.075 1 28.81 7 GLY B O 1
ATOM 1152 N N . THR B 1 8 ? -11.669 -0.19 21.064 1 31.64 8 THR B N 1
ATOM 1153 C CA . THR B 1 8 ? -12.012 -0.864 19.817 1 31.64 8 THR B CA 1
ATOM 1154 C C . THR B 1 8 ? -11.958 0.109 18.643 1 31.64 8 THR B C 1
ATOM 1156 O O . THR B 1 8 ? -12.918 0.84 18.39 1 31.64 8 THR B O 1
ATOM 1159 N N . GLY B 1 9 ? -11.298 1.215 18.575 1 32.38 9 GLY B N 1
ATOM 1160 C CA . GLY B 1 9 ? -11.261 2.118 17.436 1 32.38 9 GLY B CA 1
ATOM 1161 C C . GLY B 1 9 ? -11.488 1.415 16.11 1 32.38 9 GLY B C 1
ATOM 1162 O O . GLY B 1 9 ? -11.304 0.201 16.006 1 32.38 9 GLY B O 1
ATOM 1163 N N . GLY B 1 10 ? -12.519 1.836 15.208 1 35.43 10 GLY B N 1
ATOM 1164 C CA . GLY B 1 10 ? -13.12 1.349 13.977 1 35.43 10 GLY B CA 1
ATOM 1165 C C . GLY B 1 10 ? -12.138 0.617 13.082 1 35.43 10 GLY B C 1
ATOM 1166 O O . GLY B 1 10 ? -10.949 0.943 13.06 1 35.43 10 GLY B O 1
ATOM 1167 N N . ASP B 1 11 ? -12.266 -0.665 12.857 1 38.94 11 ASP B N 1
ATOM 1168 C CA . ASP B 1 11 ? -11.747 -1.692 11.959 1 38.94 11 ASP B CA 1
ATOM 1169 C C . ASP B 1 11 ? -11.524 -1.134 10.556 1 38.94 11 ASP B C 1
ATOM 1171 O O . ASP B 1 11 ? -12.211 -1.526 9.61 1 38.94 11 ASP B O 1
ATOM 1175 N N . GLU B 1 12 ? -11.703 0.164 10.252 1 43.65 12 GLU B N 1
ATOM 1176 C CA . GLU B 1 12 ? -11.256 0.449 8.892 1 43.65 12 GLU B CA 1
ATOM 1177 C C . GLU B 1 12 ? -9.977 -0.315 8.56 1 43.65 12 GLU B C 1
ATOM 1179 O O . GLU B 1 12 ? -9.123 -0.513 9.426 1 43.65 12 GLU B O 1
ATOM 1184 N N . VAL B 1 13 ? -9.943 -1.138 7.585 1 45.53 13 VAL B N 1
ATOM 1185 C CA . VAL B 1 13 ? -8.744 -1.878 7.205 1 45.53 13 VAL B CA 1
ATOM 1186 C C . VAL B 1 13 ? -7.501 -1.125 7.673 1 45.53 13 VAL B C 1
ATOM 1188 O O . VAL B 1 13 ? -7.075 -0.16 7.034 1 45.53 13 VAL B O 1
ATOM 1191 N N . GLY B 1 14 ? -7.42 -0.597 8.886 1 47.11 14 GLY B N 1
ATOM 1192 C CA . GLY B 1 14 ? -6.505 0.165 9.72 1 47.11 14 GLY B CA 1
ATOM 1193 C C . GLY B 1 14 ? -5.058 -0.263 9.565 1 47.11 14 GLY B C 1
ATOM 1194 O O . GLY B 1 14 ? -4.142 0.495 9.891 1 47.11 14 GLY B O 1
ATOM 1195 N N . LEU B 1 15 ? -4.706 -1.566 9.39 1 56.65 15 LEU B N 1
ATOM 1196 C CA . LEU B 1 15 ? -3.355 -2.094 9.541 1 56.65 15 LEU B CA 1
ATOM 1197 C C . LEU B 1 15 ? -2.415 -1.486 8.505 1 56.65 15 LEU B C 1
ATOM 1199 O O . LEU B 1 15 ? -1.208 -1.387 8.737 1 56.65 15 LEU B O 1
ATOM 1203 N N . PRO B 1 16 ? -2.965 -0.933 7.263 1 71.4 16 PRO B N 1
ATOM 1204 C CA . PRO B 1 16 ? -1.941 -0.405 6.359 1 71.4 16 PRO B CA 1
ATOM 1205 C C . PRO B 1 16 ? -1.206 0.801 6.94 1 71.4 16 PRO B C 1
ATOM 1207 O O . PRO B 1 16 ? -0.028 1.014 6.64 1 71.4 16 PRO B O 1
ATOM 1210 N N . ARG B 1 17 ? -1.883 1.208 8.048 1 80.21 17 ARG B N 1
ATOM 1211 C CA . ARG B 1 17 ? -1.31 2.448 8.561 1 80.21 17 ARG B CA 1
ATOM 1212 C C . ARG B 1 17 ? -0.082 2.169 9.421 1 80.21 17 ARG B C 1
ATOM 1214 O O . ARG B 1 17 ? 0.936 2.853 9.299 1 80.21 17 ARG B O 1
ATOM 1221 N N . ALA B 1 18 ? -0.276 1.171 10.303 1 79.93 18 ALA B N 1
ATOM 1222 C CA . ALA B 1 18 ? 0.843 0.845 11.183 1 79.93 18 ALA B CA 1
ATOM 1223 C C . ALA B 1 18 ? 2.066 0.413 10.38 1 79.93 18 ALA B C 1
ATOM 1225 O O . ALA B 1 18 ? 3.192 0.806 10.692 1 79.93 18 ALA B O 1
ATOM 1226 N N . THR B 1 19 ? 1.808 -0.336 9.363 1 82.89 19 THR B N 1
ATOM 1227 C CA . THR B 1 19 ? 2.875 -0.821 8.495 1 82.89 19 THR B CA 1
ATOM 1228 C C . THR B 1 19 ? 3.509 0.332 7.722 1 82.89 19 THR B C 1
ATOM 1230 O O . THR B 1 19 ? 4.734 0.408 7.604 1 82.89 19 THR B O 1
ATOM 1233 N N . VAL B 1 20 ? 2.69 1.184 7.263 1 89.21 20 VAL B N 1
ATOM 1234 C CA . VAL B 1 20 ? 3.156 2.346 6.513 1 89.21 20 VAL B CA 1
ATOM 1235 C C . VAL B 1 20 ? 4.019 3.229 7.411 1 89.21 20 VAL B C 1
ATOM 1237 O O . VAL B 1 20 ? 5.102 3.662 7.01 1 89.21 20 VAL B O 1
ATOM 1240 N N . ASN B 1 21 ? 3.566 3.403 8.658 1 89.99 21 ASN B N 1
ATOM 1241 C CA . ASN B 1 21 ? 4.305 4.214 9.62 1 89.99 21 ASN B CA 1
ATOM 1242 C C . ASN B 1 21 ? 5.683 3.625 9.909 1 89.99 21 ASN B C 1
ATOM 1244 O O . ASN B 1 21 ? 6.679 4.349 9.935 1 89.99 21 ASN B O 1
ATOM 1248 N N . LYS B 1 22 ? 5.644 2.385 10.13 1 89.58 22 LYS B N 1
ATOM 1249 C CA . LYS B 1 22 ? 6.896 1.684 10.4 1 89.58 22 LYS B CA 1
ATOM 1250 C C . LYS B 1 22 ? 7.86 1.807 9.224 1 89.58 22 LYS B C 1
ATOM 1252 O O . LYS B 1 22 ? 9.044 2.092 9.413 1 89.58 22 LYS B O 1
ATOM 1257 N N . LEU B 1 23 ? 7.366 1.603 8.048 1 91.15 23 LEU B N 1
ATOM 1258 C CA . LEU B 1 23 ? 8.199 1.662 6.852 1 91.15 23 LEU B CA 1
ATOM 1259 C C . LEU B 1 23 ? 8.783 3.058 6.664 1 91.15 23 LEU B C 1
ATOM 1261 O O . LEU B 1 23 ? 9.972 3.204 6.371 1 91.15 23 LEU B O 1
ATOM 1265 N N . ILE B 1 24 ? 7.982 4.03 6.851 1 94.67 24 ILE B N 1
ATOM 1266 C CA . ILE B 1 24 ? 8.436 5.407 6.698 1 94.67 24 ILE B CA 1
ATOM 1267 C C . ILE B 1 24 ? 9.529 5.707 7.721 1 94.67 24 ILE B C 1
ATOM 1269 O O . ILE B 1 24 ? 10.555 6.303 7.386 1 94.67 24 ILE B O 1
ATOM 1273 N N . SER B 1 25 ? 9.328 5.245 8.923 1 93.28 25 SER B N 1
ATOM 1274 C CA . SER B 1 25 ? 10.278 5.502 10.001 1 93.28 25 SER B CA 1
ATOM 1275 C C . SER B 1 25 ? 11.623 4.839 9.723 1 93.28 25 SER B C 1
ATOM 1277 O O . SER B 1 25 ? 12.669 5.356 10.119 1 93.28 25 SER B O 1
ATOM 1279 N N . GLU B 1 26 ? 11.586 3.755 9.053 1 93.3 26 GLU B N 1
ATOM 1280 C CA . GLU B 1 26 ? 12.805 3.018 8.735 1 93.3 26 GLU B CA 1
ATOM 1281 C C . GLU B 1 26 ? 13.589 3.703 7.619 1 93.3 26 GLU B C 1
ATOM 1283 O O . GLU B 1 26 ? 14.804 3.529 7.51 1 93.3 26 GLU B O 1
ATOM 1288 N N . ILE B 1 27 ? 12.93 4.422 6.831 1 93.91 27 ILE B N 1
ATOM 1289 C CA . ILE B 1 27 ? 13.541 5.054 5.667 1 93.91 27 ILE B CA 1
ATOM 1290 C C . ILE B 1 27 ? 14.114 6.414 6.06 1 93.91 27 ILE B C 1
ATOM 1292 O O . ILE B 1 27 ? 15.154 6.829 5.544 1 93.91 27 ILE B O 1
ATOM 1296 N N . LEU B 1 28 ? 13.501 7.107 6.93 1 95.87 28 LEU B N 1
ATOM 1297 C CA . LEU B 1 28 ? 13.836 8.494 7.233 1 95.87 28 LEU B CA 1
ATOM 1298 C C . LEU B 1 28 ? 14.948 8.569 8.274 1 95.87 28 LEU B C 1
ATOM 1300 O O . LEU B 1 28 ? 15.019 7.73 9.175 1 95.87 28 LEU B O 1
ATOM 1304 N N . PRO B 1 29 ? 15.773 9.637 8.165 1 94.37 29 PRO B N 1
ATOM 1305 C CA . PRO B 1 29 ? 16.75 9.883 9.228 1 94.37 29 PRO B CA 1
ATOM 1306 C C . PRO B 1 29 ? 16.095 10.192 10.572 1 94.37 29 PRO B C 1
ATOM 1308 O O . PRO B 1 29 ? 14.926 10.582 10.618 1 94.37 29 PRO B O 1
ATOM 1311 N N . ALA B 1 30 ? 16.831 10.078 11.622 1 92.43 30 ALA B N 1
ATOM 1312 C CA . ALA B 1 30 ? 16.328 10.192 12.988 1 92.43 30 ALA B CA 1
ATOM 1313 C C . ALA B 1 30 ? 15.849 11.611 13.28 1 92.43 30 ALA B C 1
ATOM 1315 O O . ALA B 1 30 ? 14.991 11.818 14.142 1 92.43 30 ALA B O 1
ATOM 1316 N N . ASP B 1 31 ? 16.297 12.574 12.573 1 95.1 31 ASP B N 1
ATOM 1317 C CA . ASP B 1 31 ? 16.001 13.965 12.899 1 95.1 31 ASP B CA 1
ATOM 1318 C C . ASP B 1 31 ? 14.863 14.502 12.032 1 95.1 31 ASP B C 1
ATOM 1320 O O . ASP B 1 31 ? 14.559 15.696 12.068 1 95.1 31 ASP B O 1
ATOM 1324 N N . VAL B 1 32 ? 14.315 13.598 11.201 1 96.58 32 VAL B N 1
ATOM 1325 C CA . VAL B 1 32 ? 13.214 14.007 10.335 1 96.58 32 VAL B CA 1
ATOM 1326 C C . VAL B 1 32 ? 11.924 13.322 10.782 1 96.58 32 VAL B C 1
ATOM 1328 O O . VAL B 1 32 ? 11.923 12.13 11.096 1 96.58 32 VAL B O 1
ATOM 1331 N N . ILE B 1 33 ? 10.883 14.118 10.831 1 95.55 33 ILE B N 1
ATOM 1332 C CA . ILE B 1 33 ? 9.595 13.587 11.263 1 95.55 33 ILE B CA 1
ATOM 1333 C C . ILE B 1 33 ? 8.596 13.657 10.111 1 95.55 33 ILE B C 1
ATOM 1335 O O . ILE B 1 33 ? 8.595 14.619 9.339 1 95.55 33 ILE B O 1
ATOM 1339 N N . CYS B 1 34 ? 7.824 12.654 10.033 1 96.58 34 CYS B N 1
ATOM 1340 C CA . CYS B 1 34 ? 6.691 12.65 9.114 1 96.58 34 CYS B CA 1
ATOM 1341 C C . CYS B 1 34 ? 5.391 12.95 9.85 1 96.58 34 CYS B C 1
ATOM 1343 O O . CYS B 1 34 ? 5.038 12.255 10.804 1 96.58 34 CYS B O 1
ATOM 1345 N N . SER B 1 35 ? 4.755 13.967 9.447 1 95.14 35 SER B N 1
ATOM 1346 C CA . SER B 1 35 ? 3.535 14.357 10.146 1 95.14 35 SER B CA 1
ATOM 1347 C C . SER B 1 35 ? 2.483 13.255 10.079 1 95.14 35 SER B C 1
ATOM 1349 O O . SER B 1 35 ? 2.516 12.412 9.181 1 95.14 35 SER B O 1
ATOM 1351 N N . LYS B 1 36 ? 1.583 13.266 10.999 1 91.3 36 LYS B N 1
ATOM 1352 C CA . LYS B 1 36 ? 0.491 12.297 11.026 1 91.3 36 LYS B CA 1
ATOM 1353 C C . LYS B 1 36 ? -0.337 12.367 9.746 1 91.3 36 LYS B C 1
ATOM 1355 O O . LYS B 1 36 ? -0.678 11.335 9.164 1 91.3 36 LYS B O 1
ATOM 1360 N N . ASP B 1 37 ? -0.567 13.545 9.311 1 91.9 37 ASP B N 1
ATOM 1361 C CA . ASP B 1 37 ? -1.357 13.743 8.1 1 91.9 37 ASP B CA 1
ATOM 1362 C C . ASP B 1 37 ? -0.647 13.162 6.879 1 91.9 37 ASP B C 1
ATOM 1364 O O . ASP B 1 37 ? -1.292 12.624 5.977 1 91.9 37 ASP B O 1
ATOM 1368 N N . THR B 1 38 ? 0.596 13.278 6.898 1 94.99 38 THR B N 1
ATOM 1369 C CA . THR B 1 38 ? 1.396 12.747 5.8 1 94.99 38 THR B CA 1
ATOM 1370 C C . THR B 1 38 ? 1.349 11.221 5.785 1 94.99 38 THR B C 1
ATOM 1372 O O . THR B 1 38 ? 1.141 10.612 4.734 1 94.99 38 THR B O 1
ATOM 1375 N N . LYS B 1 39 ? 1.47 10.68 6.893 1 93.38 39 LYS B N 1
ATOM 1376 C CA . LYS B 1 39 ? 1.404 9.226 7.01 1 93.38 39 LYS B CA 1
ATOM 1377 C C . LYS B 1 39 ? 0.044 8.7 6.56 1 93.38 39 LYS B C 1
ATOM 1379 O O . LYS B 1 39 ? -0.035 7.697 5.848 1 93.38 39 LYS B O 1
ATOM 1384 N N . ASP B 1 40 ? -0.957 9.421 6.963 1 90.87 40 ASP B N 1
ATOM 1385 C CA . ASP B 1 40 ? -2.307 9.049 6.55 1 90.87 40 ASP B CA 1
ATOM 1386 C C . ASP B 1 40 ? -2.46 9.135 5.033 1 90.87 40 ASP B C 1
ATOM 1388 O O . ASP B 1 40 ? -3.078 8.266 4.416 1 90.87 40 ASP B O 1
ATOM 1392 N N . LEU B 1 41 ? -1.894 10.097 4.463 1 92.13 41 LEU B N 1
ATOM 1393 C CA . LEU B 1 41 ? -1.959 10.277 3.017 1 92.13 41 LEU B CA 1
ATOM 1394 C C . LEU B 1 41 ? -1.251 9.135 2.295 1 92.13 41 LEU B C 1
ATOM 1396 O O . LEU B 1 41 ? -1.764 8.609 1.304 1 92.13 41 LEU B O 1
ATOM 1400 N N . VAL B 1 42 ? -0.126 8.751 2.793 1 93.34 42 VAL B N 1
ATOM 1401 C CA . VAL B 1 42 ? 0.645 7.682 2.168 1 93.34 42 VAL B CA 1
ATOM 1402 C C . VAL B 1 42 ? -0.148 6.378 2.214 1 93.34 42 VAL B C 1
ATOM 1404 O O . VAL B 1 42 ? -0.191 5.635 1.23 1 93.34 42 VAL B O 1
ATOM 1407 N N . ALA B 1 43 ? -0.76 6.121 3.327 1 91.18 43 ALA B N 1
ATOM 1408 C CA .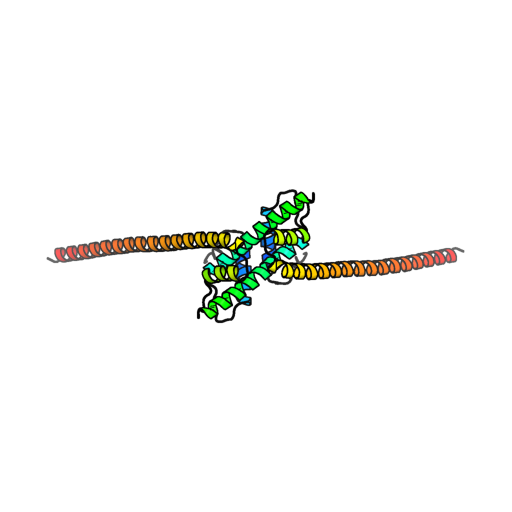 ALA B 1 43 ? -1.572 4.914 3.457 1 91.18 43 ALA B CA 1
ATOM 1409 C C . ALA B 1 43 ? -2.721 4.915 2.452 1 91.18 43 ALA B C 1
ATOM 1411 O O . ALA B 1 43 ? -3.002 3.893 1.821 1 91.18 43 ALA B O 1
ATOM 1412 N N . GLU B 1 44 ? -3.305 6.049 2.276 1 89.88 44 GLU B N 1
ATOM 1413 C CA . GLU B 1 44 ? -4.402 6.17 1.321 1 89.88 44 GLU B CA 1
ATOM 1414 C C . GLU B 1 44 ? -3.901 6.044 -0.114 1 89.88 44 GLU B C 1
ATOM 1416 O O . GLU B 1 44 ? -4.598 5.505 -0.976 1 89.88 44 GLU B O 1
ATOM 1421 N N . CYS B 1 45 ? -2.758 6.54 -0.339 1 90.21 45 CYS B N 1
ATOM 1422 C CA . CYS B 1 45 ? -2.145 6.382 -1.653 1 90.21 45 CYS B CA 1
ATOM 1423 C C . CYS B 1 45 ? -1.936 4.909 -1.984 1 90.21 45 CYS B C 1
ATOM 1425 O O . CYS B 1 45 ? -2.207 4.476 -3.105 1 90.21 45 CYS B O 1
ATOM 1427 N N . CYS B 1 46 ? -1.456 4.184 -1.039 1 91.1 46 CYS B N 1
ATOM 1428 C CA . CYS B 1 46 ? -1.254 2.753 -1.235 1 91.1 46 CYS B CA 1
ATOM 1429 C C . CYS B 1 46 ? -2.573 2.054 -1.544 1 91.1 46 CYS B C 1
ATOM 1431 O O . CYS B 1 46 ? -2.637 1.207 -2.436 1 91.1 46 CYS B O 1
ATOM 1433 N N . LYS B 1 47 ? -3.567 2.415 -0.828 1 89.82 47 LYS B N 1
ATOM 1434 C CA . LYS B 1 47 ? -4.883 1.832 -1.073 1 89.82 47 LYS B CA 1
ATOM 1435 C C . LYS B 1 47 ? -5.348 2.105 -2.5 1 89.82 47 LYS B C 1
ATOM 1437 O O . LYS B 1 47 ? -5.826 1.199 -3.187 1 89.82 47 LYS B O 1
ATOM 1442 N N . GLU B 1 48 ? -5.201 3.315 -2.892 1 90.47 48 GLU B N 1
ATOM 1443 C CA . GLU B 1 48 ? -5.597 3.689 -4.247 1 90.47 48 GLU B CA 1
ATOM 1444 C C . GLU B 1 48 ? -4.745 2.969 -5.288 1 90.47 48 GLU B C 1
ATOM 1446 O O . GLU B 1 48 ? -5.251 2.556 -6.334 1 90.47 48 GLU B O 1
ATOM 1451 N N . PHE B 1 49 ? -3.518 2.915 -5.009 1 89.6 49 PHE B N 1
ATOM 1452 C CA . PHE B 1 49 ? -2.594 2.204 -5.885 1 89.6 49 PHE B CA 1
ATOM 1453 C C . PHE B 1 49 ? -3.015 0.749 -6.049 1 89.6 49 PHE B C 1
ATOM 1455 O O . PHE B 1 49 ? -3.111 0.247 -7.171 1 89.6 49 PHE B O 1
ATOM 1462 N N . ILE B 1 50 ? -3.273 0.071 -4.98 1 92.53 50 ILE B N 1
ATOM 1463 C CA . ILE B 1 50 ? -3.707 -1.321 -4.999 1 92.53 50 ILE B CA 1
ATOM 1464 C C . ILE B 1 50 ? -5.014 -1.444 -5.78 1 92.53 50 ILE B C 1
ATOM 1466 O O . ILE B 1 50 ? -5.172 -2.354 -6.597 1 92.53 50 ILE B O 1
ATOM 1470 N N . THR B 1 51 ? -5.911 -0.529 -5.536 1 92.72 51 THR B N 1
ATOM 1471 C CA . THR B 1 51 ? -7.205 -0.549 -6.208 1 92.72 51 THR B CA 1
ATOM 1472 C C . THR B 1 51 ? -7.031 -0.435 -7.72 1 92.72 51 THR B C 1
ATOM 1474 O O . THR B 1 51 ? -7.615 -1.213 -8.478 1 92.72 51 THR B O 1
ATOM 1477 N N . LEU B 1 52 ? -6.206 0.459 -8.158 1 91.94 52 LEU B N 1
ATOM 1478 C CA . LEU B 1 52 ? -5.991 0.7 -9.58 1 91.94 52 LEU B CA 1
ATOM 1479 C C . LEU B 1 52 ? -5.357 -0.515 -10.248 1 91.94 52 LEU B C 1
ATOM 1481 O O . LEU B 1 52 ? -5.855 -0.999 -11.267 1 91.94 52 LEU B O 1
ATOM 1485 N N . ILE B 1 53 ? -4.345 -1.02 -9.631 1 94.36 53 ILE B N 1
ATOM 1486 C CA . ILE B 1 53 ? -3.608 -2.101 -10.276 1 94.36 53 ILE B CA 1
ATOM 1487 C C . ILE B 1 53 ? -4.443 -3.38 -10.254 1 94.36 53 ILE B C 1
ATOM 1489 O O . ILE B 1 53 ? -4.421 -4.16 -11.208 1 94.36 53 ILE B O 1
ATOM 1493 N N . SER B 1 54 ? -5.155 -3.576 -9.164 1 95.75 54 SER B N 1
ATOM 1494 C CA . SER B 1 54 ? -5.998 -4.763 -9.076 1 95.75 54 SER B CA 1
ATOM 1495 C C . SER B 1 54 ? -7.128 -4.716 -10.099 1 95.75 54 SER B C 1
ATOM 1497 O O . SER B 1 54 ? -7.413 -5.714 -10.764 1 95.75 54 SER B O 1
ATOM 1499 N N . SER B 1 55 ? -7.737 -3.588 -10.228 1 95.62 55 SER B N 1
ATOM 1500 C CA . SER B 1 55 ? -8.816 -3.418 -11.195 1 95.62 55 SER B CA 1
ATOM 1501 C C . SER B 1 55 ? -8.313 -3.599 -12.623 1 95.62 55 SER B C 1
ATOM 1503 O O . SER B 1 55 ? -8.936 -4.3 -13.422 1 95.62 55 SER B O 1
ATOM 1505 N N . GLU B 1 56 ? -7.18 -3.017 -12.943 1 96.53 56 GLU B N 1
ATOM 1506 C CA . GLU B 1 56 ? -6.596 -3.133 -14.276 1 96.53 56 GLU B CA 1
ATOM 1507 C C . GLU B 1 56 ? -6.155 -4.566 -14.563 1 96.53 56 GLU B C 1
ATOM 1509 O O . GLU B 1 56 ? -6.343 -5.069 -15.673 1 96.53 56 GLU B O 1
ATOM 1514 N N . ALA B 1 57 ? -5.59 -5.237 -13.531 1 97.63 57 ALA B N 1
ATOM 1515 C CA . ALA B 1 57 ? -5.179 -6.632 -13.67 1 97.63 57 ALA B CA 1
ATOM 1516 C C . ALA B 1 57 ? -6.382 -7.535 -13.931 1 97.63 57 ALA B C 1
ATOM 1518 O O . ALA B 1 57 ? -6.302 -8.471 -14.73 1 97.63 57 ALA B O 1
ATOM 1519 N N . ASN B 1 58 ? -7.44 -7.178 -13.326 1 97.35 58 ASN B N 1
ATOM 1520 C CA . ASN B 1 58 ? -8.667 -7.941 -13.533 1 97.35 58 ASN B CA 1
ATOM 1521 C C . ASN B 1 58 ? -9.174 -7.809 -14.966 1 97.35 58 ASN B C 1
ATOM 1523 O O . ASN B 1 58 ? -9.618 -8.79 -15.565 1 97.35 58 ASN B O 1
ATOM 1527 N N . GLU B 1 59 ? -9.113 -6.636 -15.419 1 97.78 59 GLU B N 1
ATOM 1528 C CA . GLU B 1 59 ? -9.531 -6.405 -16.798 1 97.78 59 GLU B CA 1
ATOM 1529 C C . GLU B 1 59 ? -8.666 -7.194 -17.777 1 97.78 59 GLU B C 1
ATOM 1531 O O . GLU B 1 59 ? -9.178 -7.784 -18.73 1 97.78 59 GLU B O 1
ATOM 1536 N N . ILE B 1 60 ? -7.427 -7.254 -17.537 1 97.93 60 ILE B N 1
ATOM 1537 C CA . ILE B 1 60 ? -6.492 -7.978 -18.392 1 97.93 60 ILE B CA 1
ATOM 1538 C C . ILE B 1 60 ? -6.749 -9.48 -18.282 1 97.93 60 ILE B C 1
ATOM 1540 O O . ILE B 1 60 ? -6.764 -10.189 -19.29 1 97.93 60 ILE B O 1
ATOM 1544 N N . CYS B 1 61 ? -6.958 -9.875 -17.021 1 97.2 61 CYS B N 1
ATOM 1545 C CA . CYS B 1 61 ? -7.234 -11.284 -16.763 1 97.2 61 CYS B CA 1
ATOM 1546 C C . CYS B 1 61 ? -8.491 -11.737 -17.495 1 97.2 61 CYS B C 1
ATOM 1548 O O . CYS B 1 61 ? -8.514 -12.817 -18.088 1 97.2 61 CYS B O 1
ATOM 1550 N N . GLU B 1 62 ? -9.468 -10.914 -17.558 1 96.57 62 GLU B N 1
ATOM 1551 C CA . GLU B 1 62 ? -10.718 -11.193 -18.257 1 96.57 62 GLU B CA 1
ATOM 1552 C C . GLU B 1 62 ? -10.506 -11.25 -19.768 1 96.57 62 GLU B C 1
ATOM 1554 O O . GLU B 1 62 ? -11.044 -12.129 -20.443 1 96.57 62 GLU B O 1
ATOM 1559 N N . LYS B 1 63 ? -9.745 -10.321 -20.236 1 97.43 63 LYS B N 1
ATOM 1560 C CA . LYS B 1 63 ? -9.445 -10.292 -21.664 1 97.43 63 LYS B CA 1
ATOM 1561 C C . LYS B 1 63 ? -8.709 -11.557 -22.097 1 97.43 63 LYS B C 1
ATOM 1563 O O . LYS B 1 63 ? -8.889 -12.033 -23.22 1 97.43 63 LYS B O 1
ATOM 1568 N N . ASP B 1 64 ? -7.946 -12.108 -21.196 1 97.07 64 ASP B N 1
ATOM 1569 C CA . ASP B 1 64 ? -7.191 -13.33 -21.454 1 97.07 64 ASP B CA 1
ATOM 1570 C C . ASP B 1 64 ? -8.049 -14.569 -21.204 1 97.07 64 ASP B C 1
ATOM 1572 O O . ASP B 1 64 ? -7.575 -15.698 -21.345 1 97.07 64 ASP B O 1
ATOM 1576 N N . ALA B 1 65 ? -9.291 -14.405 -20.803 1 96.3 65 ALA B N 1
ATOM 1577 C CA . ALA B 1 65 ? -10.219 -15.493 -20.505 1 96.3 65 ALA B CA 1
ATOM 1578 C C . ALA B 1 65 ? -9.674 -16.392 -19.399 1 96.3 65 ALA B C 1
ATOM 1580 O O . ALA B 1 65 ? -9.723 -17.619 -19.507 1 96.3 65 ALA B O 1
ATOM 1581 N N . LYS B 1 66 ? -9.066 -15.736 -18.39 1 96.26 66 LYS B N 1
ATOM 1582 C CA . LYS B 1 66 ? -8.582 -16.417 -17.193 1 96.26 66 LYS B CA 1
ATOM 1583 C C . LYS B 1 66 ? -9.371 -15.988 -15.959 1 96.26 66 LYS B C 1
ATOM 1585 O O . LYS B 1 66 ? -9.981 -14.917 -15.947 1 96.26 66 LYS B O 1
ATOM 1590 N N . LYS B 1 67 ? -9.286 -16.835 -15.023 1 96.36 67 LYS B N 1
ATOM 1591 C CA . LYS B 1 67 ? -9.987 -16.533 -13.779 1 96.36 67 LYS B CA 1
ATOM 1592 C C . LYS B 1 67 ? -9.006 -16.374 -12.62 1 96.36 67 LYS B C 1
ATOM 1594 O O . LYS B 1 67 ? -9.412 -16.097 -11.49 1 96.36 67 LYS B O 1
ATOM 1599 N N . THR B 1 68 ? -7.727 -16.6 -12.888 1 97.88 68 THR B N 1
ATOM 1600 C CA . THR B 1 68 ? -6.679 -16.416 -11.89 1 97.88 68 THR B CA 1
ATOM 1601 C C . THR B 1 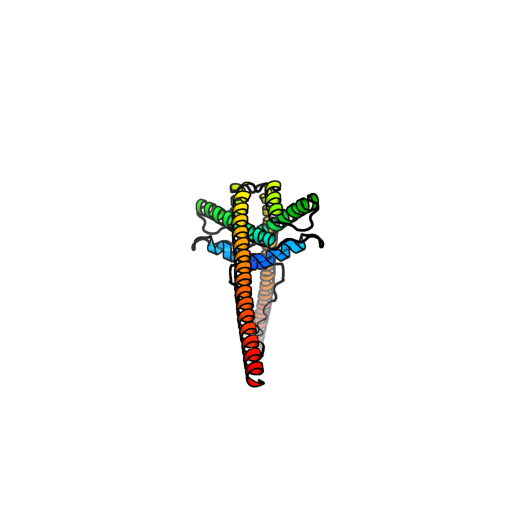68 ? -5.733 -15.291 -12.3 1 97.88 68 THR B C 1
ATOM 1603 O O . THR B 1 68 ? -5.138 -15.335 -13.379 1 97.88 68 THR B O 1
ATOM 1606 N N . ILE B 1 69 ? -5.632 -14.338 -11.426 1 97.9 69 ILE B N 1
ATOM 1607 C CA . ILE B 1 69 ? -4.71 -13.232 -11.657 1 97.9 69 ILE B CA 1
ATOM 1608 C C . ILE B 1 69 ? -3.296 -13.647 -11.255 1 97.9 69 ILE B C 1
ATOM 1610 O O . ILE B 1 69 ? -3.065 -14.068 -10.119 1 97.9 69 ILE B O 1
ATOM 1614 N N . SER B 1 70 ? -2.404 -13.56 -12.2 1 96.53 70 SER B N 1
ATOM 1615 C CA . SER B 1 70 ? -0.997 -13.895 -12.006 1 96.53 70 SER B CA 1
ATOM 1616 C C . SER B 1 70 ? -0.135 -12.64 -11.931 1 96.53 70 SER B C 1
ATOM 1618 O O . SER B 1 70 ? -0.605 -11.539 -12.225 1 96.53 70 SER B O 1
ATOM 1620 N N . PRO B 1 71 ? 1.1 -12.76 -11.525 1 96.03 71 PRO B N 1
ATOM 1621 C CA . PRO B 1 71 ? 2.032 -11.63 -11.486 1 96.03 71 PRO B CA 1
ATOM 1622 C C . PRO B 1 71 ? 2.176 -10.937 -12.839 1 96.03 71 PRO B C 1
ATOM 1624 O O . PRO B 1 71 ? 2.359 -9.718 -12.896 1 96.03 71 PRO B O 1
ATOM 1627 N N . GLU B 1 72 ? 2 -11.745 -13.87 1 94.99 72 GLU B N 1
ATOM 1628 C CA . GLU B 1 72 ? 2.122 -11.155 -15.2 1 94.99 72 GLU B CA 1
ATOM 1629 C C . GLU B 1 72 ? 1.002 -10.152 -15.463 1 94.99 72 GLU B C 1
ATOM 1631 O O . GLU B 1 72 ? 1.211 -9.147 -16.145 1 94.99 72 GLU B O 1
ATOM 1636 N N . HIS B 1 73 ? -0.134 -10.387 -14.923 1 97.5 73 HIS B N 1
ATOM 1637 C CA . HIS B 1 73 ? -1.246 -9.453 -15.059 1 97.5 73 HIS B CA 1
ATOM 1638 C C . HIS B 1 73 ? -0.959 -8.144 -14.331 1 97.5 73 HIS B C 1
ATOM 1640 O O . HIS B 1 73 ? -1.352 -7.072 -14.794 1 97.5 73 HIS B O 1
ATOM 1646 N N . ILE B 1 74 ? -0.216 -8.23 -13.226 1 96.47 74 ILE B N 1
ATOM 1647 C CA . ILE B 1 74 ? 0.139 -7.043 -12.456 1 96.47 74 ILE B CA 1
ATOM 1648 C C . ILE B 1 74 ? 1.146 -6.203 -13.238 1 96.47 74 ILE B C 1
ATOM 1650 O O . ILE B 1 74 ? 1.012 -4.98 -13.322 1 96.47 74 ILE B O 1
ATOM 1654 N N . THR B 1 75 ? 2.12 -6.88 -13.806 1 94.92 75 THR B N 1
ATOM 1655 C CA . THR B 1 75 ? 3.128 -6.178 -14.592 1 94.92 75 THR B CA 1
ATOM 1656 C C . THR B 1 75 ? 2.492 -5.485 -15.793 1 94.92 75 THR B C 1
ATOM 1658 O O . THR B 1 75 ? 2.809 -4.332 -16.093 1 94.92 75 THR B O 1
ATOM 1661 N N . SER B 1 76 ? 1.597 -6.154 -16.409 1 95.56 76 SER B N 1
ATOM 1662 C CA . SER B 1 76 ? 0.891 -5.58 -17.551 1 95.56 76 SER B CA 1
ATOM 1663 C C . SER B 1 76 ? 0.02 -4.402 -17.127 1 95.56 76 SER B C 1
ATOM 1665 O O . SER B 1 76 ? -0.091 -3.412 -17.853 1 95.56 76 SER B O 1
ATOM 1667 N N . ALA B 1 77 ? -0.596 -4.535 -15.981 1 95.43 77 ALA B N 1
ATOM 1668 C CA . ALA B 1 77 ? -1.424 -3.457 -15.444 1 95.43 77 ALA B CA 1
ATOM 1669 C C . ALA B 1 77 ? -0.596 -2.198 -15.203 1 95.43 77 ALA B C 1
ATOM 1671 O O . ALA B 1 77 ? -1.017 -1.094 -15.556 1 95.43 77 ALA B O 1
ATOM 1672 N N . LEU B 1 78 ? 0.574 -2.36 -14.655 1 93.23 78 LEU B N 1
ATOM 1673 C CA . LEU B 1 78 ? 1.466 -1.237 -14.387 1 93.23 78 LEU B CA 1
ATOM 1674 C C . LEU B 1 78 ? 1.859 -0.534 -15.682 1 93.23 78 LEU B C 1
ATOM 1676 O O . LEU B 1 78 ? 1.89 0.697 -15.741 1 93.23 78 LEU B O 1
ATOM 1680 N N . LYS B 1 79 ? 2.098 -1.301 -16.652 1 91.43 79 LYS B N 1
ATOM 1681 C CA . LYS B 1 79 ? 2.438 -0.75 -17.961 1 91.43 79 LYS B CA 1
ATOM 1682 C C . LYS B 1 79 ? 1.283 0.068 -18.531 1 91.43 79 LYS B C 1
ATOM 1684 O O . LYS B 1 79 ? 1.481 1.192 -18.997 1 91.43 79 LYS B O 1
ATOM 1689 N N . GLN B 1 80 ? 0.117 -0.447 -18.443 1 92.14 80 GLN B N 1
ATOM 1690 C CA . GLN B 1 80 ? -1.06 0.216 -18.994 1 92.14 80 GLN B CA 1
ATOM 1691 C C . GLN B 1 80 ? -1.378 1.499 -18.23 1 92.14 80 GLN B C 1
ATOM 1693 O O . GLN B 1 80 ? -1.852 2.475 -18.814 1 92.14 80 GLN B O 1
ATOM 1698 N N . LEU B 1 81 ? -1.091 1.488 -16.968 1 88.51 81 LEU B N 1
ATOM 1699 C CA . LEU B 1 81 ? -1.402 2.632 -16.118 1 88.51 81 LEU B CA 1
ATOM 1700 C C . LEU B 1 81 ? -0.312 3.695 -16.216 1 88.51 81 LEU B C 1
ATOM 1702 O O . LEU B 1 81 ? -0.44 4.776 -15.638 1 88.51 81 LEU B O 1
ATOM 1706 N N . GLY B 1 82 ? 0.807 3.321 -16.839 1 84.89 82 GLY B N 1
ATOM 1707 C CA . GLY B 1 82 ? 1.841 4.315 -17.074 1 84.89 82 GLY B CA 1
ATOM 1708 C C . GLY B 1 82 ? 2.902 4.34 -15.99 1 84.89 82 GLY B C 1
ATOM 1709 O O . GLY B 1 82 ? 3.544 5.368 -15.764 1 84.89 82 GLY B O 1
ATOM 1710 N N . PHE B 1 83 ? 3.039 3.24 -15.236 1 84.32 83 PHE B N 1
ATOM 1711 C CA . PHE B 1 83 ? 4.068 3.158 -14.207 1 84.32 83 PHE B CA 1
ATOM 1712 C C . PHE B 1 83 ? 5.345 2.542 -14.766 1 84.32 83 PHE B C 1
ATOM 1714 O O . PHE B 1 83 ? 5.947 1.671 -14.135 1 84.32 83 PHE B O 1
ATOM 1721 N N . ASP B 1 84 ? 5.81 3.002 -15.821 1 81.7 84 ASP B N 1
ATOM 1722 C CA . ASP B 1 84 ? 6.895 2.4 -16.589 1 81.7 84 ASP B CA 1
ATOM 1723 C C . ASP B 1 84 ? 8.175 2.319 -15.76 1 81.7 84 ASP B C 1
ATOM 1725 O O . ASP B 1 84 ? 8.872 1.303 -15.782 1 81.7 84 ASP B O 1
ATOM 1729 N N . ASP B 1 85 ? 8.45 3.359 -14.998 1 80.29 85 ASP B N 1
ATOM 1730 C CA . ASP B 1 85 ? 9.696 3.401 -14.24 1 80.29 85 ASP B CA 1
ATOM 1731 C C . ASP B 1 85 ? 9.641 2.459 -13.039 1 80.29 85 ASP B C 1
ATOM 1733 O O . ASP B 1 85 ? 10.677 2.101 -12.476 1 80.29 85 ASP B O 1
ATOM 1737 N N . PHE B 1 86 ? 8.473 2.086 -12.758 1 85.22 86 PHE B N 1
ATOM 1738 C CA . PHE B 1 86 ? 8.265 1.216 -11.606 1 85.22 86 PHE B CA 1
ATOM 1739 C C . PHE B 1 86 ? 8.31 -0.25 -12.02 1 85.22 86 PHE B C 1
ATOM 1741 O O . PHE B 1 86 ? 8.526 -1.13 -11.184 1 85.22 86 PHE B O 1
ATOM 1748 N N . ILE B 1 87 ? 8.278 -0.509 -13.298 1 88.12 87 ILE B N 1
ATOM 1749 C CA . ILE B 1 87 ? 8.141 -1.863 -13.822 1 88.12 87 ILE B CA 1
ATOM 1750 C C . ILE B 1 87 ? 9.429 -2.645 -13.574 1 88.12 87 ILE B C 1
ATOM 1752 O O . ILE B 1 87 ? 9.387 -3.821 -13.204 1 88.12 87 ILE B O 1
ATOM 1756 N N . GLU B 1 88 ? 10.464 -1.965 -13.795 1 87.11 88 GLU B N 1
ATOM 1757 C CA . GLU B 1 88 ? 11.738 -2.654 -13.615 1 87.11 88 GLU B CA 1
ATOM 1758 C C . GLU B 1 88 ? 11.89 -3.17 -12.187 1 87.11 88 GLU B C 1
ATOM 1760 O O . GLU B 1 88 ? 12.341 -4.297 -11.973 1 87.11 88 GLU B O 1
ATOM 1765 N N . GLU B 1 89 ? 11.503 -2.317 -11.286 1 86.66 89 GLU B N 1
ATOM 1766 C CA . GLU B 1 89 ? 11.566 -2.712 -9.882 1 86.66 89 GLU B CA 1
ATOM 1767 C C . GLU B 1 89 ? 10.646 -3.896 -9.6 1 86.66 89 GLU B C 1
ATOM 1769 O O . GLU B 1 89 ? 11.035 -4.84 -8.909 1 86.66 89 GLU B O 1
ATOM 1774 N N . VAL B 1 90 ? 9.557 -3.883 -10.17 1 89.36 90 VAL B N 1
ATOM 1775 C CA . VAL B 1 90 ? 8.551 -4.917 -9.948 1 89.36 90 VAL B CA 1
ATOM 1776 C C . VAL B 1 90 ? 9.017 -6.233 -10.568 1 89.36 90 VAL B C 1
ATOM 1778 O O .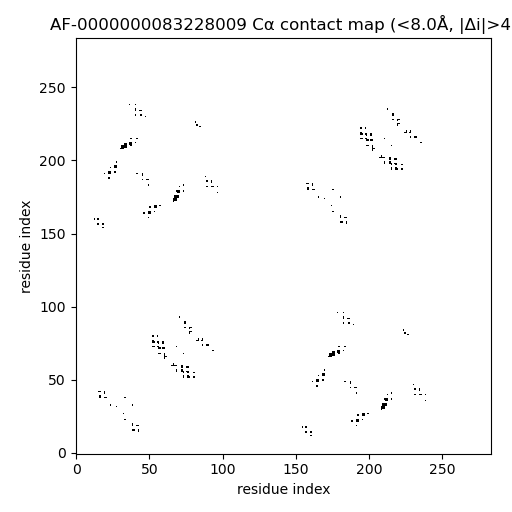 VAL B 1 90 ? 8.838 -7.301 -9.979 1 89.36 90 VAL B O 1
ATOM 1781 N N . GLU B 1 91 ? 9.57 -6.142 -11.713 1 90.5 91 GLU B N 1
ATOM 1782 C CA . GLU B 1 91 ? 10.085 -7.342 -12.365 1 90.5 91 GLU B CA 1
ATOM 1783 C C . GLU B 1 91 ? 11.202 -7.981 -11.544 1 90.5 91 GLU B C 1
ATOM 1785 O O . GLU B 1 91 ? 11.305 -9.207 -11.474 1 90.5 91 GLU B O 1
ATOM 1790 N N . ASP B 1 92 ? 11.99 -7.154 -10.993 1 90.69 92 ASP B N 1
ATOM 1791 C CA . ASP B 1 92 ? 13.047 -7.666 -10.126 1 90.69 92 ASP B CA 1
ATOM 1792 C C . ASP B 1 92 ? 12.462 -8.374 -8.906 1 90.69 92 ASP B C 1
ATOM 1794 O O . ASP B 1 92 ? 12.915 -9.458 -8.534 1 90.69 92 ASP B O 1
ATOM 1798 N N . ILE B 1 93 ? 11.489 -7.774 -8.327 1 87.95 93 ILE B N 1
ATOM 1799 C CA . ILE B 1 93 ? 10.809 -8.364 -7.179 1 87.95 93 ILE B CA 1
ATOM 1800 C C . ILE B 1 93 ? 10.206 -9.711 -7.574 1 87.95 93 ILE B C 1
ATOM 1802 O O . ILE B 1 93 ? 10.346 -10.697 -6.847 1 87.95 93 ILE B O 1
ATOM 1806 N N . ASN B 1 94 ? 9.592 -9.695 -8.738 1 89.5 94 ASN B N 1
ATOM 1807 C CA . ASN B 1 94 ? 8.964 -10.916 -9.232 1 89.5 94 ASN B CA 1
ATOM 1808 C C . ASN B 1 94 ? 9.993 -12.015 -9.481 1 89.5 94 ASN B C 1
ATOM 1810 O O . ASN B 1 94 ? 9.745 -13.183 -9.179 1 89.5 94 ASN B O 1
ATOM 1814 N N . ARG B 1 95 ? 11.069 -11.667 -9.981 1 89.33 95 ARG B N 1
ATOM 1815 C CA . ARG B 1 95 ? 12.143 -12.62 -10.243 1 89.33 95 ARG B CA 1
ATOM 1816 C C . ARG B 1 95 ? 12.644 -13.25 -8.948 1 89.33 95 ARG B C 1
ATOM 1818 O O . ARG B 1 95 ? 12.881 -14.458 -8.89 1 89.33 95 ARG B O 1
ATOM 1825 N N . VAL B 1 96 ? 12.845 -12.457 -7.982 1 87.21 96 VAL B N 1
ATOM 1826 C CA . VAL B 1 96 ? 13.315 -12.929 -6.684 1 87.21 96 VAL B CA 1
ATOM 1827 C C . VAL B 1 96 ? 12.297 -13.898 -6.087 1 87.21 96 VAL B C 1
ATOM 1829 O O . VAL B 1 96 ? 12.668 -14.946 -5.553 1 87.21 96 VAL B O 1
ATOM 1832 N N . HIS B 1 97 ? 11.029 -13.57 -6.181 1 84.91 97 HIS B N 1
ATOM 1833 C CA . HIS B 1 97 ? 9.967 -14.415 -5.646 1 84.91 97 HIS B CA 1
ATOM 1834 C C . HIS B 1 97 ? 9.905 -15.752 -6.377 1 84.91 97 HIS B C 1
ATOM 1836 O O . HIS B 1 97 ? 9.732 -16.799 -5.749 1 84.91 97 HIS B O 1
ATOM 1842 N N . LYS B 1 98 ? 10.06 -15.729 -7.666 1 87.78 98 LYS B N 1
ATOM 1843 C CA . LYS B 1 98 ? 10.022 -16.957 -8.455 1 87.78 98 LYS B CA 1
ATOM 1844 C C . LYS B 1 98 ? 11.208 -17.859 -8.125 1 87.78 98 LYS B C 1
ATOM 1846 O O . LYS B 1 98 ? 11.062 -19.081 -8.046 1 87.78 98 LYS B O 1
ATOM 1851 N N . ALA B 1 99 ? 12.248 -17.217 -7.976 1 88.24 99 ALA B N 1
ATOM 1852 C CA . ALA B 1 99 ? 13.446 -17.978 -7.632 1 88.24 99 ALA B CA 1
ATOM 1853 C C . ALA B 1 99 ? 13.293 -18.658 -6.274 1 88.24 99 ALA B C 1
ATOM 1855 O O . ALA B 1 99 ? 13.664 -19.822 -6.111 1 88.24 99 ALA B O 1
ATOM 1856 N N . GLN B 1 100 ? 12.74 -17.927 -5.391 1 85.45 100 GLN B N 1
ATOM 1857 C CA . GLN B 1 100 ? 12.517 -18.483 -4.06 1 85.45 100 GLN B CA 1
ATOM 1858 C C . GLN B 1 100 ? 11.496 -19.616 -4.101 1 85.45 100 GLN B C 1
ATOM 1860 O O . GLN B 1 100 ? 11.665 -20.636 -3.43 1 85.45 100 GLN B O 1
ATOM 1865 N N . ALA B 1 101 ? 10.485 -19.427 -4.842 1 81.88 101 ALA B N 1
ATOM 1866 C CA . ALA B 1 101 ? 9.456 -20.455 -4.976 1 81.88 101 ALA B CA 1
ATOM 1867 C C . ALA B 1 101 ? 10.029 -21.727 -5.595 1 81.88 101 ALA B C 1
ATOM 1869 O O . ALA B 1 101 ? 9.697 -22.836 -5.17 1 81.88 101 ALA B O 1
ATOM 1870 N N . LYS B 1 102 ? 10.809 -21.574 -6.582 1 86.62 102 LYS B N 1
ATOM 1871 C CA . LYS B 1 102 ? 11.454 -22.712 -7.229 1 86.62 102 LYS B CA 1
ATOM 1872 C C . LYS B 1 102 ? 12.35 -23.467 -6.251 1 86.62 102 LYS B C 1
ATOM 1874 O O . LYS B 1 102 ? 12.361 -24.699 -6.235 1 86.62 102 LYS B O 1
ATOM 1879 N N . LYS B 1 103 ? 13.012 -22.709 -5.472 1 89.15 103 LYS B N 1
ATOM 1880 C CA . LYS B 1 103 ? 13.898 -23.312 -4.481 1 89.15 103 LYS B CA 1
ATOM 1881 C C . LYS B 1 103 ? 13.103 -24.085 -3.432 1 89.15 103 LYS B C 1
ATOM 1883 O O . LYS B 1 103 ? 13.482 -25.195 -3.052 1 89.15 103 LYS B O 1
ATOM 1888 N N . ASP B 1 104 ? 11.989 -23.52 -3.048 1 85.42 104 ASP B N 1
ATOM 1889 C CA . ASP B 1 104 ? 11.146 -24.161 -2.043 1 85.42 104 ASP B CA 1
ATOM 1890 C C . ASP B 1 104 ? 10.51 -25.436 -2.593 1 85.42 104 ASP B C 1
ATOM 1892 O O . ASP B 1 104 ? 10.4 -26.437 -1.882 1 85.42 104 ASP B O 1
ATOM 1896 N N . ASN B 1 105 ? 10.142 -25.411 -3.84 1 86.09 105 ASN B N 1
ATOM 1897 C CA . ASN B 1 105 ? 9.573 -26.582 -4.5 1 86.09 105 ASN B CA 1
ATOM 1898 C C . ASN B 1 105 ? 10.617 -27.678 -4.694 1 86.09 105 ASN B C 1
ATOM 1900 O O . ASN B 1 105 ? 10.319 -28.861 -4.527 1 86.09 105 ASN B O 1
ATOM 1904 N N . GLN B 1 106 ? 11.808 -27.256 -5.006 1 88.16 106 GLN B N 1
ATOM 1905 C CA . GLN B 1 106 ? 12.9 -28.209 -5.172 1 88.16 106 GLN B CA 1
ATOM 1906 C C . GLN B 1 106 ? 13.267 -28.863 -3.843 1 88.16 106 GLN B C 1
ATOM 1908 O O . GLN B 1 106 ? 13.512 -30.07 -3.786 1 88.16 106 GLN B O 1
ATOM 1913 N N . LYS B 1 107 ? 13.238 -28.08 -2.803 1 88.34 107 LYS B N 1
ATOM 1914 C CA . LYS B 1 107 ? 13.521 -28.608 -1.471 1 88.34 107 LYS B CA 1
ATOM 1915 C C . LYS B 1 107 ? 12.456 -29.611 -1.04 1 88.34 107 LYS B C 1
ATOM 1917 O O . LYS B 1 107 ? 12.776 -30.667 -0.49 1 88.34 107 LYS B O 1
ATOM 1922 N N . ARG B 1 108 ? 11.278 -29.257 -1.337 1 87.37 108 ARG B N 1
ATOM 1923 C CA . ARG B 1 108 ? 10.176 -30.152 -1 1 87.37 108 ARG B CA 1
ATOM 1924 C C . ARG B 1 108 ? 10.273 -31.459 -1.779 1 87.37 108 ARG B C 1
ATOM 1926 O O . ARG B 1 108 ? 10.099 -32.541 -1.213 1 87.37 108 ARG B O 1
ATOM 1933 N N . LYS B 1 109 ? 10.622 -31.444 -3.021 1 88.73 109 LYS B N 1
ATOM 1934 C CA . LYS B 1 109 ? 10.754 -32.629 -3.863 1 88.73 109 LYS B CA 1
ATOM 1935 C C . LYS B 1 109 ? 11.919 -33.502 -3.405 1 88.73 109 LYS B C 1
ATOM 1937 O O . LYS B 1 109 ? 11.803 -34.728 -3.359 1 88.73 109 LYS B O 1
ATOM 1942 N N . ASN B 1 110 ? 13.018 -32.84 -3.07 1 87.79 110 ASN B N 1
ATOM 1943 C CA . ASN B 1 110 ? 14.188 -33.571 -2.593 1 87.79 110 ASN B CA 1
ATOM 1944 C C . ASN B 1 110 ? 13.89 -34.321 -1.298 1 87.79 110 ASN B C 1
ATOM 1946 O O . ASN B 1 110 ? 14.329 -35.459 -1.12 1 87.79 110 ASN B O 1
ATOM 1950 N N . LYS B 1 111 ? 13.219 -33.716 -0.387 1 85.74 111 LYS B N 1
ATOM 1951 C CA . LYS B 1 111 ? 12.848 -34.336 0.882 1 85.74 111 LYS B CA 1
ATOM 1952 C C . LYS B 1 111 ? 11.946 -35.547 0.659 1 85.74 111 LYS B C 1
ATOM 1954 O O . LYS B 1 111 ? 12.098 -36.572 1.327 1 85.74 111 LYS B O 1
ATOM 1959 N N . LEU B 1 112 ? 11.071 -35.368 -0.342 1 85.3 112 LEU B N 1
ATOM 1960 C CA . LEU B 1 112 ? 10.145 -36.443 -0.683 1 85.3 112 LEU B CA 1
ATOM 1961 C C . LEU B 1 112 ? 10.887 -37.623 -1.302 1 85.3 112 LEU B C 1
ATOM 1963 O O . LEU B 1 112 ? 10.625 -38.777 -0.957 1 85.3 112 LEU B O 1
ATOM 1967 N N . ASP B 1 113 ? 11.788 -37.462 -2.151 1 86.35 113 ASP B N 1
ATOM 1968 C CA . ASP B 1 113 ? 12.589 -38.502 -2.788 1 86.35 113 ASP B CA 1
ATOM 1969 C C . ASP B 1 113 ? 13.436 -39.249 -1.76 1 86.35 113 ASP B C 1
ATOM 1971 O O . ASP B 1 113 ? 13.576 -40.472 -1.834 1 86.35 113 ASP B O 1
ATOM 1975 N N . GLN B 1 114 ? 13.933 -38.517 -0.813 1 85.28 114 GLN B N 1
ATOM 1976 C CA . GLN B 1 114 ? 14.751 -39.128 0.23 1 85.28 114 GLN B CA 1
ATOM 1977 C C . GLN B 1 114 ? 13.904 -40.001 1.152 1 85.28 114 GLN B C 1
ATOM 1979 O O . GLN B 1 114 ? 14.338 -41.077 1.569 1 85.28 114 GLN B O 1
ATOM 1984 N N . SER B 1 115 ? 12.714 -39.533 1.503 1 85.15 115 SER B N 1
ATOM 1985 C CA . SER B 1 115 ? 11.801 -40.3 2.344 1 85.15 115 SER B CA 1
ATOM 1986 C C . SER B 1 115 ? 11.369 -41.591 1.657 1 85.15 115 SER B C 1
ATOM 1988 O O . SER B 1 115 ? 11.221 -42.627 2.308 1 85.15 115 SER B O 1
ATOM 1990 N N . ALA B 1 116 ? 11.231 -41.576 0.421 1 82.82 116 ALA B N 1
ATOM 1991 C CA . ALA B 1 116 ? 10.841 -42.736 -0.377 1 82.82 116 ALA B CA 1
ATOM 1992 C C . ALA B 1 116 ? 11.946 -43.788 -0.393 1 82.82 116 ALA B C 1
ATOM 1994 O O . ALA B 1 116 ? 11.672 -44.986 -0.286 1 82.82 116 ALA B O 1
ATOM 1995 N N . PHE B 1 117 ? 13.122 -43.27 -0.506 1 81.84 117 PHE B N 1
ATOM 1996 C CA . PHE B 1 117 ? 14.267 -44.173 -0.469 1 81.84 117 PHE B CA 1
ATOM 1997 C C . PHE B 1 117 ? 14.339 -44.901 0.867 1 81.84 117 PHE B C 1
ATOM 1999 O O . PHE B 1 117 ? 14.544 -46.116 0.908 1 81.84 117 PHE B O 1
ATOM 2006 N N . THR B 1 118 ? 14.026 -44.134 1.874 1 82.04 118 THR B N 1
ATOM 2007 C CA . THR B 1 118 ? 14.079 -44.73 3.205 1 82.04 118 THR B CA 1
ATOM 2008 C C . THR B 1 118 ? 12.978 -45.773 3.374 1 82.04 118 THR B C 1
ATOM 2010 O O . THR B 1 118 ? 13.212 -46.843 3.94 1 82.04 118 THR B O 1
ATOM 2013 N N . GLN B 1 119 ? 11.824 -45.452 2.874 1 81.62 119 GLN B N 1
ATOM 2014 C CA . GLN B 1 119 ? 10.706 -46.386 2.968 1 81.62 119 GLN B CA 1
ATOM 2015 C C . GLN B 1 119 ? 10.974 -47.648 2.153 1 81.62 119 GLN B C 1
ATOM 2017 O O . GLN B 1 119 ? 10.684 -48.758 2.604 1 81.62 119 GLN B O 1
ATOM 2022 N N . ASP B 1 120 ? 11.446 -47.502 1.007 1 84.8 120 ASP B N 1
ATOM 2023 C CA . ASP B 1 120 ? 11.779 -48.631 0.144 1 84.8 120 ASP B CA 1
ATOM 2024 C C . ASP B 1 120 ? 12.852 -49.511 0.781 1 84.8 120 ASP B C 1
ATOM 2026 O O . ASP B 1 120 ? 12.773 -50.74 0.719 1 84.8 120 ASP B O 1
ATOM 2030 N N . GLU B 1 121 ? 13.833 -48.85 1.364 1 83.86 121 GLU B N 1
ATOM 2031 C CA . GLU B 1 121 ? 14.886 -49.59 2.054 1 83.86 121 GLU B CA 1
ATOM 2032 C C . GLU B 1 121 ? 14.328 -50.367 3.243 1 83.86 121 GLU B C 1
ATOM 2034 O O . GLU B 1 121 ? 14.703 -51.519 3.47 1 83.86 121 GLU B O 1
ATOM 2039 N N . LEU B 1 122 ? 13.479 -49.685 3.929 1 84.18 122 LEU B N 1
ATOM 2040 C CA . LEU B 1 122 ? 12.854 -50.343 5.071 1 84.18 122 LEU B CA 1
ATOM 2041 C C . LEU B 1 122 ? 11.993 -51.518 4.618 1 84.18 122 LEU B C 1
ATOM 2043 O O . LEU B 1 122 ? 12.004 -52.579 5.246 1 84.18 122 LEU B O 1
ATOM 2047 N N . ALA B 1 123 ? 11.302 -51.428 3.551 1 87.78 123 ALA B N 1
ATOM 2048 C CA . ALA B 1 123 ? 10.465 -52.484 2.987 1 87.78 123 ALA B CA 1
ATOM 2049 C C . ALA B 1 123 ? 11.315 -53.653 2.496 1 87.78 123 ALA B C 1
ATOM 2051 O O . ALA B 1 123 ? 10.949 -54.816 2.682 1 87.78 123 ALA B O 1
ATOM 2052 N N . ALA B 1 124 ? 12.447 -53.416 1.969 1 87.85 124 ALA B N 1
ATOM 2053 C CA . ALA B 1 124 ? 13.364 -54.448 1.494 1 87.85 124 ALA B CA 1
ATOM 2054 C C . ALA B 1 124 ? 13.924 -55.262 2.657 1 87.85 124 ALA B C 1
ATOM 2056 O O . ALA B 1 124 ? 14.018 -56.489 2.577 1 87.85 124 ALA B O 1
ATOM 2057 N N . GLN B 1 125 ? 14.175 -54.494 3.737 1 82.63 125 GLN B N 1
ATOM 2058 C CA . GLN B 1 125 ? 14.684 -55.172 4.924 1 82.63 125 GLN B CA 1
ATOM 2059 C C . GLN B 1 125 ? 13.614 -56.063 5.55 1 82.63 125 GLN B C 1
ATOM 2061 O O . GLN B 1 125 ? 13.906 -57.176 5.991 1 82.63 125 GLN B O 1
ATOM 2066 N N . GLN B 1 126 ? 12.424 -55.44 5.528 1 85.36 126 GLN B N 1
ATOM 2067 C CA . GLN B 1 126 ? 11.301 -56.205 6.058 1 85.36 126 GLN B CA 1
ATOM 2068 C C . GLN B 1 126 ? 11.055 -57.465 5.234 1 85.36 126 GLN B C 1
ATOM 2070 O O . GLN B 1 126 ? 10.807 -58.538 5.789 1 85.36 126 GLN B O 1
ATOM 2075 N N . GLU B 1 127 ? 11.121 -57.56 4.027 1 86.97 127 GLU B N 1
ATOM 2076 C CA . GLU B 1 127 ? 10.923 -58.697 3.133 1 86.97 127 GLU B CA 1
ATOM 2077 C C . GLU B 1 127 ? 12.021 -59.741 3.317 1 86.97 127 GLU B C 1
ATOM 2079 O O . GLU B 1 127 ? 11.749 -60.944 3.305 1 86.97 127 GLU B O 1
ATOM 2084 N N . LEU B 1 128 ? 13.216 -59.311 3.561 1 86.05 128 LEU B N 1
ATOM 2085 C CA . LEU B 1 128 ? 14.339 -60.207 3.81 1 86.05 128 LEU B CA 1
ATOM 2086 C C . LEU B 1 128 ? 14.149 -60.968 5.118 1 86.05 128 LEU B C 1
ATOM 2088 O O . LEU B 1 128 ? 14.426 -62.167 5.189 1 86.05 128 LEU B O 1
ATOM 2092 N N . LEU B 1 129 ? 13.632 -60.256 6.129 1 86.02 129 LEU B N 1
ATOM 2093 C CA . LEU B 1 129 ? 13.395 -60.876 7.428 1 86.02 129 LEU B CA 1
ATOM 2094 C C . LEU B 1 129 ? 12.282 -61.915 7.339 1 86.02 129 LEU B C 1
ATOM 2096 O O . LEU B 1 129 ? 12.386 -62.995 7.926 1 86.02 129 LEU B O 1
ATOM 2100 N N . PHE B 1 130 ? 11.22 -61.552 6.609 1 89.45 130 PHE B N 1
ATOM 2101 C CA . PHE B 1 130 ? 10.116 -62.484 6.412 1 89.45 130 PHE B CA 1
ATOM 2102 C C . PHE B 1 130 ? 10.585 -63.731 5.672 1 89.45 130 PHE B C 1
ATOM 2104 O O . PHE B 1 130 ? 10.213 -64.85 6.033 1 89.45 130 PHE B O 1
ATOM 2111 N N . ALA B 1 131 ? 11.416 -63.632 4.676 1 87.33 131 ALA B N 1
ATOM 2112 C CA . ALA B 1 131 ? 11.963 -64.747 3.906 1 87.33 131 ALA B CA 1
ATOM 2113 C C . ALA B 1 131 ? 12.872 -65.616 4.77 1 87.33 131 ALA B C 1
ATOM 2115 O O . ALA B 1 131 ? 12.837 -66.845 4.677 1 87.33 131 ALA B O 1
ATOM 2116 N N . ALA B 1 132 ? 13.587 -64.97 5.619 1 86.16 132 ALA B N 1
ATOM 2117 C CA . ALA B 1 132 ? 14.486 -65.699 6.51 1 86.16 132 ALA B CA 1
ATOM 2118 C C . ALA B 1 132 ? 13.701 -66.531 7.52 1 86.16 132 ALA B C 1
ATOM 2120 O O . ALA B 1 132 ? 14.065 -67.673 7.81 1 86.16 132 ALA B O 1
ATOM 2121 N N . SER B 1 133 ? 12.618 -65.994 8 1 85.04 133 SER B N 1
ATOM 2122 C CA . SER B 1 133 ? 11.774 -66.684 8.969 1 85.04 133 SER B CA 1
ATOM 2123 C C . SER B 1 133 ? 11.063 -67.874 8.335 1 85.04 133 SER B C 1
ATOM 2125 O O . SER B 1 133 ? 10.98 -68.947 8.936 1 85.04 133 SER B O 1
ATOM 2127 N N . LYS B 1 134 ? 10.62 -67.693 7.135 1 84.33 134 LYS B N 1
ATOM 2128 C CA . LYS B 1 134 ? 9.948 -68.767 6.41 1 84.33 134 LYS B CA 1
ATOM 2129 C C . LYS B 1 134 ? 10.912 -69.907 6.097 1 84.33 134 LYS B C 1
ATOM 2131 O O . LYS B 1 134 ? 10.55 -71.081 6.205 1 84.33 134 LYS B O 1
ATOM 2136 N N . ALA B 1 135 ? 12.113 -69.617 5.847 1 86.89 135 ALA B N 1
ATOM 2137 C CA . ALA B 1 135 ? 13.134 -70.617 5.544 1 86.89 135 ALA B CA 1
ATOM 2138 C C . ALA B 1 135 ? 13.493 -71.428 6.785 1 86.89 135 ALA B C 1
ATOM 2140 O O . ALA B 1 135 ? 13.668 -72.647 6.709 1 86.89 135 ALA B O 1
ATOM 2141 N N . ARG B 1 136 ? 13.542 -70.786 7.955 1 86.45 136 ARG B N 1
ATOM 2142 C CA . ARG B 1 136 ? 13.852 -71.448 9.218 1 86.45 136 ARG B CA 1
ATOM 2143 C C . ARG B 1 136 ? 12.735 -72.405 9.623 1 86.45 136 ARG B C 1
ATOM 2145 O O . ARG B 1 136 ? 13 -73.509 10.102 1 86.45 136 ARG B O 1
ATOM 2152 N N . PHE B 1 137 ? 11.593 -71.929 9.423 1 82.96 137 PHE B N 1
ATOM 2153 C CA . PHE B 1 137 ? 10.427 -72.732 9.772 1 82.96 137 PHE B CA 1
ATOM 2154 C C . PHE B 1 137 ? 10.358 -73.989 8.913 1 82.96 137 PHE B C 1
ATOM 2156 O O . PHE B 1 137 ? 10.109 -75.083 9.422 1 82.96 137 PHE B O 1
ATOM 2163 N N . ASP B 1 138 ? 10.609 -74.019 7.692 1 84.58 138 ASP B N 1
ATOM 2164 C CA . ASP B 1 138 ? 10.551 -75.131 6.748 1 84.58 138 ASP B CA 1
ATOM 2165 C C . ASP B 1 138 ? 11.693 -76.115 6.988 1 84.58 138 ASP B C 1
ATOM 2167 O O . ASP B 1 138 ? 11.529 -77.322 6.8 1 84.58 138 ASP B O 1
ATOM 2171 N N . ALA B 1 139 ? 12.734 -75.62 7.411 1 86.7 139 ALA B N 1
ATOM 2172 C CA . ALA B 1 139 ? 13.876 -76.476 7.722 1 86.7 139 ALA B CA 1
ATOM 2173 C C . ALA B 1 139 ? 13.642 -77.255 9.013 1 86.7 139 ALA B C 1
ATOM 2175 O O . ALA B 1 139 ? 14.12 -78.383 9.16 1 86.7 139 ALA B O 1
ATOM 2176 N N . GLY B 1 140 ? 13.011 -76.551 9.872 1 77.24 140 GLY B N 1
ATOM 2177 C CA . GLY B 1 140 ? 12.729 -77.222 11.131 1 77.24 140 GLY B CA 1
ATOM 2178 C C . GLY B 1 140 ? 11.656 -78.288 11.012 1 77.24 140 GLY B C 1
ATOM 2179 O O . GLY B 1 140 ? 11.484 -79.107 11.917 1 77.24 140 GLY B O 1
ATOM 2180 N N . GLN B 1 141 ? 10.747 -78.304 10.074 1 74.36 141 GLN B N 1
ATOM 2181 C CA . GLN B 1 141 ? 9.669 -79.269 9.888 1 74.36 141 GLN B CA 1
ATOM 2182 C C . GLN B 1 141 ? 10.149 -80.487 9.105 1 74.36 141 GLN B C 1
ATOM 2184 O O . GLN B 1 141 ? 9.494 -81.531 9.108 1 74.36 141 GLN B O 1
ATOM 2189 N N . SER B 1 142 ? 11.256 -80.517 8.526 1 62.71 142 SER B N 1
ATOM 2190 C CA . SER B 1 142 ? 11.777 -81.72 7.885 1 62.71 142 SER B CA 1
ATOM 2191 C C . SER B 1 142 ? 12.65 -82.522 8.843 1 62.71 142 SER B C 1
ATOM 2193 O O . SER B 1 142 ? 13.273 -81.958 9.745 1 62.71 142 SER B O 1
#

Secondary structure (DSSP, 8-state):
-----------SS-HHHHHHHHHHHHHS-TT-EE-HHHHHHHHHHHHHHHHHHHHHHHHHHHHTT-SEE-HHHHHHHHHHHT-HHHHHHHHHHHHHHHHHHHHHHHHHHHHHHHHHHHHHHHHHHHHHHHHHHHHHHHHHH-/-----------SS-HHHHHHHHHHHHHS-TT-EE-HHHHHHHHHHHHHHHHHHHHHHHHHHHHTT-SEE-HHHHHHHHHHHT-HHHHHHHHHHHHHHHHHHHHHHHHHHHHHHHHHHHHHHHHHHHHHHHHHHHHHHHHHH-

InterPro domains:
  IPR003958 Transcription factor CBF/NF-Y/archaeal histone domain [PF00808] (14-78)
  IPR009072 Histone-fold [G3DSA:1.10.20.10] (5-142)
  IPR009072 Histone-fold [SSF47113] (11-137)
  IPR042225 Negative cofactor 2 complex subunit beta [PTHR46138] (1-139)

Solvent-accessible surface area (backbone atoms only — not comparable to full-atom values): 15679 Å² total; per-residue (Å²): 137,82,80,77,75,72,76,77,69,79,81,54,94,54,59,44,42,62,47,45,49,52,52,48,58,71,71,44,58,93,79,47,43,70,38,72,67,24,50,52,48,52,34,50,47,47,51,50,49,51,49,52,40,49,53,42,16,48,53,49,25,50,74,68,73,44,50,61,38,45,54,67,33,46,56,51,20,35,52,75,74,57,40,59,85,52,43,61,58,47,52,50,53,49,50,54,51,50,52,50,50,50,49,53,52,49,50,53,49,52,55,50,54,52,52,48,50,51,51,53,50,52,51,53,52,52,51,51,52,53,52,52,51,54,52,52,52,56,59,68,74,102,139,82,78,77,76,73,75,77,69,78,80,54,91,52,59,45,43,60,48,45,49,52,52,48,57,71,72,45,59,91,80,46,44,70,38,70,68,26,51,53,48,51,36,51,46,46,52,51,50,51,50,52,39,48,52,43,15,48,52,49,24,51,75,68,74,45,49,59,37,45,55,67,32,46,55,51,20,34,52,75,73,56,40,60,85,52,43,62,59,46,51,52,53,49,50,54,51,50,52,50,49,51,50,53,52,49,51,53,50,52,55,49,55,52,52,48,52,52,50,52,52,51,49,53,52,50,52,52,52,54,52,51,52,54,52,52,53,58,57,67,74,101